Protein AF-A0A090T0M5-F1 (afdb_monomer)

Mean predicted aligned error: 12.25 Å

Radius of gyration: 20.4 Å; Cα contacts (8 Å, |Δi|>4): 497; chains: 1; bounding box: 50×59×72 Å

Solvent-accessible surface area (backbone atoms only — not comparable to full-atom values): 15830 Å² total; per-residue (Å²): 133,84,76,80,76,69,94,71,54,34,61,48,66,64,58,51,20,70,31,48,45,53,67,66,65,72,73,49,47,63,25,86,85,51,50,94,83,16,78,41,51,60,66,45,75,57,86,51,52,53,32,34,51,27,44,45,46,55,60,69,75,67,39,85,74,56,60,42,64,72,57,29,58,63,46,30,38,35,76,66,29,71,73,33,68,63,53,45,34,44,64,34,25,40,40,88,78,60,51,75,76,45,60,70,45,21,35,28,42,64,43,79,52,63,61,95,85,42,75,58,26,84,87,22,86,79,59,71,35,41,32,36,36,31,18,30,36,26,35,56,48,37,22,50,38,80,91,39,52,37,40,35,22,31,31,20,20,21,42,22,33,24,20,64,84,52,75,9,63,32,44,51,72,62,47,52,54,49,45,54,52,36,55,51,36,50,75,70,69,43,92,65,75,50,46,49,61,40,37,32,37,32,88,64,87,76,78,86,83,85,91,78,91,84,85,91,82,82,83,86,80,78,88,81,80,80,92,72,82,85,66,88,80,70,49,50,22,26,34,28,38,33,29,72,68,70,87,76,65,82,83,70,71,72,86,70,77,80,81,73,80,77,81,86,76,89,85,86,87,132

InterPro domains:
  IPR003846 Protein adenylyltransferase SelO [PF02696] (50-201)
  IPR003846 Protein adenylyltransferase SelO [PTHR32057] (35-193)

Foldseek 3Di:
DDDDQPPQAAQELVSVQVQFDCPVVVVWFEQPPADPVQPAQAADFGQDIFKHWHQFDADPPWDFDDFDPVVSSVLSYDPNHQVDPVSSCLLRRQLPPRDPPFDSIWIKGQDFDDDPNRTDQPLPLVSPRRLATLQQKTWRTWGQGPNFIKTKIKRQRAGHNNVSPPRSFDFPVVLVVVQVVVVVCVVVVNDDQKHWGTKIWDDDDDDDDDDDDDDDDDDDDDDDDDDDDPDPRTITMIIMIMGGDDPPCPPPDDDSPDPPPPPPDDDDDD

Secondary structure (DSSP, 8-state):
-PPPPPS--B-SHHHHHHTB--TTGGGSPBPTT--TT----S-----SSSEEEE---PPSS-EEEE--HHHHHHHTB-TTGGG-HHHHHHTTT--TTPPTTS-SSEEEEB---EETTEE--TTSTTSSSTT-B-SS--EEEEEEETTEEEEEEEET----TTSTTS---EEHHHHHHHHHHHHHHHHTT---S-EEEEEEE-----------------S------------TTPPEEEEEEEEE--GGGGGS------------------

Structure (mmCIF, N/CA/C/O backbone):
data_AF-A0A090T0M5-F1
#
_entry.id   AF-A0A090T0M5-F1
#
loop_
_atom_site.group_PDB
_atom_site.id
_atom_site.type_symbol
_atom_site.label_atom_id
_atom_site.label_alt_id
_atom_site.label_comp_id
_atom_site.label_asym_id
_atom_site.label_entity_id
_atom_site.label_seq_id
_atom_site.pdbx_PDB_ins_code
_atom_site.Cartn_x
_atom_site.Cartn_y
_atom_site.Cartn_z
_atom_site.occupancy
_atom_site.B_iso_or_equiv
_atom_site.auth_seq_id
_atom_site.auth_comp_id
_atom_site.auth_asym_id
_atom_site.auth_atom_id
_atom_site.pdbx_PDB_model_num
ATOM 1 N N . MET A 1 1 ? -14.194 18.596 30.180 1.00 34.38 1 MET A N 1
ATOM 2 C CA . MET A 1 1 ? -15.287 17.719 29.712 1.00 34.38 1 MET A CA 1
ATOM 3 C C . MET A 1 1 ? -14.865 17.178 28.363 1.00 34.38 1 MET A C 1
ATOM 5 O O . MET A 1 1 ? -14.700 17.973 27.453 1.00 34.38 1 MET A O 1
ATOM 9 N N . SER A 1 2 ? -14.563 15.883 28.268 1.00 43.38 2 SER A N 1
ATOM 10 C CA . SER A 1 2 ? -14.288 15.234 26.983 1.00 43.38 2 SER A CA 1
ATOM 11 C C . SER A 1 2 ? -15.571 15.235 26.158 1.00 43.38 2 SER A C 1
ATOM 13 O O . SER A 1 2 ? -16.605 14.787 26.659 1.00 43.38 2 SER A O 1
ATOM 15 N N . GLU A 1 3 ? -15.517 15.756 24.935 1.00 44.59 3 GLU A N 1
ATOM 16 C CA . GLU A 1 3 ? -16.613 15.627 23.975 1.00 44.59 3 GLU A CA 1
ATOM 17 C C . GLU A 1 3 ? -17.009 14.146 23.818 1.00 44.59 3 GLU A C 1
ATOM 19 O O . GLU A 1 3 ? -16.152 13.260 23.930 1.00 44.59 3 GLU A O 1
ATOM 24 N N . PRO A 1 4 ? -18.302 13.840 23.619 1.00 45.81 4 PRO A N 1
ATOM 25 C CA . PRO A 1 4 ? -18.739 12.466 23.423 1.00 45.81 4 PRO A CA 1
ATOM 26 C C . PRO A 1 4 ? -18.070 11.889 22.169 1.00 45.81 4 PRO A C 1
ATOM 28 O O . PRO A 1 4 ? -18.203 12.454 21.084 1.00 45.81 4 PRO A O 1
ATOM 31 N N . LYS A 1 5 ? -17.366 10.753 22.318 1.00 49.47 5 LYS A N 1
ATOM 32 C CA . LYS A 1 5 ? -16.817 9.981 21.190 1.00 49.47 5 LYS A CA 1
ATOM 33 C C . LYS A 1 5 ? -17.908 9.799 20.118 1.00 49.47 5 LYS A C 1
ATOM 35 O O . LYS A 1 5 ? -19.041 9.459 20.482 1.00 49.47 5 LYS A O 1
ATOM 40 N N . PRO A 1 6 ? -17.604 9.997 18.822 1.00 51.78 6 PRO A N 1
ATOM 41 C CA . PRO A 1 6 ? -18.575 9.761 17.760 1.00 51.78 6 PRO A CA 1
ATOM 42 C C . PRO A 1 6 ? -19.109 8.323 17.855 1.00 51.78 6 PRO A C 1
ATOM 44 O O . PRO A 1 6 ? -18.348 7.377 18.042 1.00 51.78 6 PRO A O 1
ATOM 47 N N . ARG A 1 7 ? -20.438 8.169 17.763 1.00 52.91 7 ARG A N 1
ATOM 48 C CA . ARG A 1 7 ? -21.186 6.923 18.045 1.00 52.91 7 ARG A CA 1
ATOM 49 C C . ARG A 1 7 ? -20.812 5.708 17.176 1.00 52.91 7 ARG A C 1
ATOM 51 O O . ARG A 1 7 ? -21.249 4.615 17.511 1.00 52.91 7 ARG A O 1
ATOM 58 N N . ASN A 1 8 ? -20.000 5.875 16.130 1.00 62.34 8 ASN A N 1
ATOM 59 C CA . ASN A 1 8 ? -19.626 4.828 15.174 1.00 62.34 8 ASN A CA 1
ATOM 60 C C . ASN A 1 8 ? -18.100 4.785 14.983 1.00 62.34 8 ASN A C 1
ATOM 62 O O . ASN A 1 8 ? -17.600 5.127 13.914 1.00 62.34 8 ASN A O 1
ATOM 66 N N . SER A 1 9 ? -17.357 4.433 16.032 1.00 86.31 9 SER A N 1
ATOM 67 C CA . SER A 1 9 ? -15.909 4.219 15.926 1.00 86.31 9 SER A CA 1
ATOM 68 C C . SER A 1 9 ? -15.629 2.758 15.583 1.00 86.31 9 SER A C 1
ATOM 70 O O . SER A 1 9 ? -16.163 1.873 16.246 1.00 86.31 9 SER A O 1
ATOM 72 N N . ILE A 1 10 ? -14.806 2.503 14.568 1.00 92.75 10 ILE A N 1
ATOM 73 C CA . ILE A 1 10 ? -14.366 1.164 14.165 1.00 92.75 10 ILE A CA 1
ATOM 74 C C . ILE A 1 10 ? -13.353 0.667 15.198 1.00 92.75 10 ILE A C 1
ATOM 76 O O . ILE A 1 10 ? -12.281 1.253 15.355 1.00 92.75 10 ILE A O 1
ATOM 80 N N . THR A 1 11 ? -13.678 -0.413 15.903 1.00 92.88 11 THR A N 1
ATOM 81 C CA . THR A 1 11 ? -12.899 -0.909 17.053 1.00 92.88 11 THR A CA 1
ATOM 82 C C . THR A 1 11 ? -12.183 -2.231 16.799 1.00 92.88 11 THR A C 1
ATOM 84 O O . THR A 1 11 ? -11.224 -2.561 17.497 1.00 92.88 11 THR A O 1
ATOM 87 N N . ASN A 1 12 ? -12.622 -3.000 15.803 1.00 93.25 12 ASN A N 1
ATOM 88 C CA . ASN A 1 12 ? -12.072 -4.317 15.490 1.00 93.25 12 ASN A CA 1
ATOM 89 C C . ASN A 1 12 ? -11.866 -4.512 13.978 1.00 93.25 12 ASN A C 1
ATOM 91 O O . ASN A 1 12 ? -12.297 -3.701 13.158 1.00 93.25 12 ASN A O 1
ATOM 95 N N . MET A 1 13 ? -11.149 -5.581 13.615 1.00 93.75 13 MET A N 1
ATOM 96 C CA . MET A 1 13 ? -10.800 -5.839 12.215 1.00 93.75 13 MET A CA 1
ATOM 97 C C . MET A 1 13 ? -11.994 -6.221 11.343 1.00 93.75 13 MET A C 1
ATOM 99 O O . MET A 1 13 ? -11.961 -5.920 10.154 1.00 93.75 13 MET A O 1
ATOM 103 N N . ASP A 1 14 ? -13.031 -6.845 11.901 1.00 95.19 14 ASP A N 1
ATOM 104 C CA . ASP A 1 14 ? -14.219 -7.224 11.132 1.00 95.19 14 ASP A CA 1
ATOM 105 C C . ASP A 1 14 ? -15.032 -5.979 10.759 1.00 95.19 14 ASP A C 1
ATOM 107 O O . ASP A 1 14 ? -15.418 -5.802 9.605 1.00 95.19 14 ASP A O 1
ATOM 111 N N . GLU A 1 15 ? -15.207 -5.047 11.701 1.00 95.38 15 GLU A N 1
ATOM 112 C CA . GLU A 1 15 ? -15.780 -3.725 11.430 1.00 95.38 15 GLU A CA 1
ATOM 113 C C . GLU A 1 15 ? -14.969 -2.965 10.375 1.00 95.38 15 GLU A C 1
ATOM 115 O O . GLU A 1 15 ? -15.552 -2.393 9.456 1.00 95.38 15 GLU A O 1
ATOM 120 N N . PHE A 1 16 ? -13.633 -2.993 10.461 1.00 94.25 16 PHE A N 1
ATOM 121 C CA . PHE A 1 16 ? -12.770 -2.359 9.463 1.00 94.25 16 PHE A CA 1
ATOM 122 C C . PHE A 1 16 ? -12.929 -3.005 8.081 1.00 94.25 16 PHE A C 1
ATOM 124 O O . PHE A 1 16 ? -13.094 -2.294 7.089 1.00 94.25 16 PHE A O 1
ATOM 131 N N . ALA A 1 17 ? -12.950 -4.336 8.001 1.00 96.06 17 ALA A N 1
ATOM 132 C CA . ALA A 1 17 ? -13.157 -5.054 6.747 1.00 96.06 17 ALA A CA 1
ATOM 133 C C . ALA A 1 17 ? -14.522 -4.764 6.123 1.00 96.06 17 ALA A C 1
ATOM 135 O O . ALA A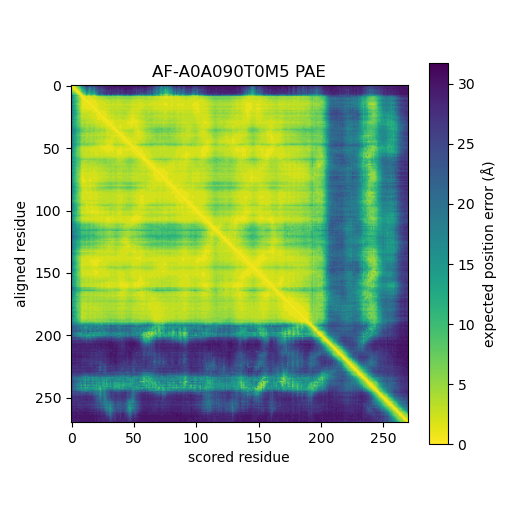 1 17 ? -14.599 -4.588 4.910 1.00 96.06 17 ALA A O 1
ATOM 136 N N . ASN A 1 18 ? -15.571 -4.601 6.929 1.00 96.31 18 ASN A N 1
ATOM 137 C CA . ASN A 1 18 ? -16.898 -4.218 6.442 1.00 96.31 18 ASN A CA 1
ATOM 138 C C . ASN A 1 18 ? -16.934 -2.821 5.795 1.00 96.31 18 ASN A C 1
ATOM 140 O O . ASN A 1 18 ? -17.863 -2.526 5.045 1.00 96.31 18 ASN A O 1
ATOM 144 N N . THR A 1 19 ? -15.932 -1.966 6.039 1.00 95.06 19 THR A N 1
ATOM 145 C CA . THR A 1 19 ? -15.793 -0.679 5.329 1.00 95.06 19 THR A CA 1
ATOM 146 C C . THR A 1 19 ? -15.120 -0.798 3.963 1.00 95.06 19 THR A C 1
ATOM 148 O O . THR A 1 19 ? -15.098 0.176 3.201 1.00 95.06 19 THR A O 1
ATOM 151 N N . ALA A 1 20 ? -14.566 -1.969 3.633 1.00 95.56 20 ALA A N 1
ATOM 152 C CA . ALA A 1 20 ? -13.919 -2.193 2.353 1.00 95.56 20 ALA A CA 1
ATOM 153 C C . ALA A 1 20 ? -14.934 -2.081 1.211 1.00 95.56 20 ALA A C 1
ATOM 155 O O . ALA A 1 20 ? -16.024 -2.648 1.229 1.00 95.56 20 ALA A O 1
ATOM 156 N N . SER A 1 21 ? -14.546 -1.334 0.189 1.00 94.06 21 SER A N 1
ATOM 157 C CA . SER A 1 21 ? -15.331 -1.091 -1.009 1.00 94.06 21 SER A CA 1
ATOM 158 C C . SER A 1 21 ? -14.336 -0.840 -2.126 1.00 94.06 21 SER A C 1
ATOM 160 O O . SER A 1 21 ? -13.809 0.262 -2.247 1.00 94.06 21 SER A O 1
ATOM 162 N N . TYR A 1 22 ? -14.128 -1.853 -2.959 1.00 91.81 22 TYR A N 1
ATOM 163 C CA . TYR A 1 22 ? -13.195 -1.826 -4.085 1.00 91.81 22 TYR A CA 1
ATOM 164 C C . TYR A 1 22 ? -13.811 -1.243 -5.361 1.00 91.81 22 TYR A C 1
ATOM 166 O O . TYR A 1 22 ? -13.366 -1.556 -6.460 1.00 91.81 22 TYR A O 1
ATOM 174 N N . SER A 1 23 ? -14.851 -0.414 -5.241 1.00 89.50 23 SER A N 1
ATOM 175 C CA . SER A 1 23 ? -15.587 0.082 -6.408 1.00 89.50 23 SER A CA 1
ATOM 176 C C . SER A 1 23 ? -14.748 0.964 -7.338 1.00 89.50 23 SER A C 1
ATOM 178 O O . SER A 1 23 ? -15.063 1.013 -8.518 1.00 89.50 23 SER A O 1
ATOM 180 N N . LEU A 1 24 ? -13.677 1.628 -6.878 1.00 83.94 24 LEU A N 1
ATOM 181 C CA . LEU A 1 24 ? -12.718 2.269 -7.786 1.00 83.94 24 LEU A CA 1
ATOM 182 C C . LEU A 1 24 ? -11.851 1.214 -8.469 1.00 83.94 24 LEU A C 1
ATOM 184 O O . LEU A 1 24 ? -11.771 1.209 -9.694 1.00 83.94 24 LEU A O 1
ATOM 188 N N . LEU A 1 25 ? -11.237 0.302 -7.713 1.00 86.38 25 LEU A N 1
ATOM 189 C CA . LEU A 1 25 ? -10.393 -0.754 -8.272 1.00 86.38 25 LEU A CA 1
ATOM 190 C C . LEU A 1 25 ? -11.136 -1.628 -9.300 1.00 86.38 25 LEU A C 1
ATOM 192 O O . LEU A 1 25 ? -10.550 -2.020 -10.304 1.00 86.38 25 LEU A O 1
ATOM 196 N N . GLU A 1 26 ? -12.427 -1.888 -9.091 1.00 91.56 26 GLU A N 1
ATOM 197 C CA . GLU A 1 26 ? -13.305 -2.637 -10.002 1.00 91.56 26 GLU A CA 1
ATOM 198 C C . GLU A 1 26 ? -13.581 -1.903 -11.323 1.00 91.56 26 GLU A C 1
ATOM 200 O O . GLU A 1 26 ? -13.859 -2.550 -12.330 1.00 91.56 26 GLU A O 1
ATOM 205 N N . THR A 1 27 ? -13.455 -0.571 -11.359 1.00 89.75 27 THR A N 1
ATOM 206 C CA . THR A 1 27 ? -13.516 0.204 -12.617 1.00 89.75 27 THR A CA 1
ATOM 207 C C . THR A 1 27 ? -12.197 0.211 -13.385 1.00 89.75 27 THR A C 1
ATOM 209 O O . THR A 1 27 ? -12.145 0.664 -14.531 1.00 89.75 27 THR A O 1
ATOM 212 N N . LEU A 1 28 ? -11.110 -0.263 -12.770 1.00 88.19 28 LEU A N 1
ATOM 213 C CA . LEU A 1 28 ? -9.788 -0.258 -13.371 1.00 88.19 28 LEU A CA 1
ATOM 214 C C . LEU A 1 28 ? -9.493 -1.587 -14.070 1.00 88.19 28 LEU A C 1
ATOM 216 O O . LEU A 1 28 ? -9.819 -2.666 -13.586 1.00 88.19 28 LEU A O 1
ATOM 220 N N . ASN A 1 29 ? -8.783 -1.507 -15.193 1.00 91.06 29 ASN A N 1
ATOM 221 C CA . ASN A 1 29 ? -8.309 -2.685 -15.901 1.00 91.06 29 ASN A CA 1
ATOM 222 C C . ASN A 1 29 ? -7.037 -3.217 -15.240 1.00 91.06 29 ASN A C 1
ATOM 224 O O . ASN A 1 29 ? -6.096 -2.460 -15.000 1.00 91.06 29 ASN A O 1
ATOM 228 N N . VAL A 1 30 ? -6.991 -4.519 -14.993 1.00 93.88 30 VAL A N 1
ATOM 229 C CA . VAL A 1 30 ? -5.767 -5.210 -14.582 1.00 93.88 30 VAL A CA 1
ATOM 230 C C . VAL A 1 30 ? -4.795 -5.335 -15.761 1.00 93.88 30 VAL A C 1
ATOM 232 O O . VAL A 1 30 ? -5.219 -5.443 -16.913 1.00 93.88 30 VAL A O 1
ATOM 235 N N . ASP A 1 31 ? -3.490 -5.304 -15.491 1.00 94.69 31 ASP A N 1
ATOM 236 C CA . ASP A 1 31 ? -2.472 -5.656 -16.485 1.00 94.69 31 ASP A CA 1
ATOM 237 C C . ASP A 1 31 ? -2.652 -7.105 -16.969 1.00 94.69 31 ASP A C 1
ATOM 239 O O . ASP A 1 31 ? -2.744 -8.036 -16.173 1.00 94.69 31 ASP A O 1
ATOM 243 N N . LEU A 1 32 ? -2.671 -7.307 -18.287 1.00 94.94 32 LEU A N 1
ATOM 244 C CA . LEU A 1 32 ? -2.939 -8.611 -18.912 1.00 94.94 32 LEU A CA 1
ATOM 245 C C . LEU A 1 32 ? -1.802 -9.630 -18.745 1.00 94.94 32 LEU A C 1
ATOM 247 O O . LEU A 1 32 ? -1.995 -10.817 -19.042 1.00 94.94 32 LEU A O 1
ATOM 251 N N . ASP A 1 33 ? -0.629 -9.153 -18.331 1.00 95.12 33 ASP A N 1
ATOM 252 C CA . ASP A 1 33 ? 0.567 -9.949 -18.064 1.00 95.12 33 ASP A CA 1
ATOM 253 C C . ASP A 1 33 ? 0.806 -10.152 -16.555 1.00 95.12 33 ASP A C 1
ATOM 255 O O . ASP A 1 33 ? 1.830 -10.716 -16.168 1.00 95.12 33 ASP A O 1
ATOM 259 N N . ALA A 1 34 ? -0.122 -9.705 -15.700 1.00 95.00 34 ALA A N 1
ATOM 260 C CA . ALA A 1 34 ? -0.076 -9.981 -14.271 1.00 95.00 34 ALA A CA 1
ATOM 261 C C . ALA A 1 34 ? -0.275 -11.473 -13.977 1.00 95.00 34 ALA A C 1
ATOM 263 O O . ALA A 1 34 ? -1.017 -12.178 -14.664 1.00 95.00 34 ALA A O 1
ATOM 264 N N . THR A 1 35 ? 0.378 -11.949 -12.923 1.00 93.00 35 THR A N 1
ATOM 265 C CA . THR A 1 35 ? 0.194 -13.303 -12.408 1.00 93.00 35 THR A CA 1
ATOM 266 C C . THR A 1 35 ? -1.097 -13.402 -11.601 1.00 93.00 35 THR A C 1
ATOM 268 O O . THR A 1 35 ? -1.405 -12.534 -10.783 1.00 93.00 35 THR A O 1
ATOM 271 N N . ASP A 1 36 ? -1.820 -14.514 -11.749 1.00 88.19 36 ASP A N 1
ATOM 272 C CA . ASP A 1 36 ? -3.020 -14.782 -10.943 1.00 88.19 36 ASP A CA 1
ATOM 273 C C . ASP A 1 36 ? -2.690 -14.913 -9.443 1.00 88.19 36 ASP A C 1
ATOM 275 O O . ASP A 1 36 ? -3.525 -14.649 -8.579 1.00 88.19 36 ASP A O 1
ATOM 279 N N . SER A 1 37 ? -1.453 -15.312 -9.114 1.00 88.94 37 SER A N 1
ATOM 280 C CA . SER A 1 37 ? -0.987 -15.456 -7.732 1.00 88.94 37 SER A CA 1
ATOM 281 C C . SER A 1 37 ? -0.631 -14.125 -7.060 1.00 88.94 37 SER A C 1
ATOM 283 O O . SER A 1 37 ? -0.494 -14.108 -5.831 1.00 88.94 37 SER A O 1
ATOM 285 N N . GLY A 1 38 ? -0.474 -13.034 -7.823 1.00 89.88 38 GLY A N 1
ATOM 286 C CA . GLY A 1 38 ? 0.023 -11.742 -7.342 1.00 89.88 38 GLY A CA 1
ATOM 287 C C . GLY A 1 38 ? 1.516 -11.743 -6.987 1.00 89.88 38 GLY A C 1
ATOM 288 O O . GLY A 1 38 ? 1.966 -10.894 -6.219 1.00 89.88 38 GLY A O 1
ATOM 289 N N . GLU A 1 39 ? 2.295 -12.700 -7.495 1.00 93.00 39 GLU A N 1
ATOM 290 C CA . GLU A 1 39 ? 3.740 -12.826 -7.251 1.00 93.00 39 GLU A CA 1
ATOM 291 C C . GLU A 1 39 ? 4.572 -12.103 -8.328 1.00 93.00 39 GLU A C 1
ATOM 293 O O . GLU A 1 39 ? 5.535 -12.627 -8.887 1.00 93.00 39 GLU A O 1
ATOM 298 N N . ASP A 1 40 ? 4.211 -10.850 -8.603 1.00 93.94 40 ASP A N 1
ATOM 299 C CA . ASP A 1 40 ? 4.843 -9.974 -9.595 1.00 93.94 40 ASP A CA 1
ATOM 300 C C . ASP A 1 40 ? 5.988 -9.136 -8.980 1.00 93.94 40 ASP A C 1
ATOM 302 O O . ASP A 1 40 ? 5.936 -7.910 -8.887 1.00 93.94 40 ASP A O 1
ATOM 306 N N . TYR A 1 41 ? 7.060 -9.790 -8.525 1.00 93.94 41 TYR A N 1
ATOM 307 C CA . TYR A 1 41 ? 8.160 -9.114 -7.804 1.00 93.94 41 TYR A CA 1
ATOM 308 C C . TYR A 1 41 ? 9.330 -8.663 -8.679 1.00 93.94 41 TYR A C 1
ATOM 310 O O . TYR A 1 41 ? 10.216 -7.935 -8.216 1.00 93.94 41 TYR A O 1
ATOM 318 N N . TRP A 1 42 ? 9.383 -9.130 -9.923 1.00 92.31 42 TRP A N 1
ATOM 319 C CA . TRP A 1 42 ? 10.517 -8.892 -10.806 1.00 92.31 42 TRP A CA 1
ATOM 320 C C . TRP A 1 42 ? 10.300 -7.651 -11.666 1.00 92.31 42 TRP A C 1
ATOM 322 O O . TRP A 1 42 ? 9.213 -7.483 -12.219 1.00 92.31 42 TRP A O 1
ATOM 332 N N . PRO A 1 43 ? 11.325 -6.790 -11.825 1.00 92.19 43 PRO A N 1
ATOM 333 C CA . PRO A 1 43 ? 11.223 -5.652 -12.721 1.00 92.19 43 PRO A CA 1
ATOM 334 C C . PRO A 1 43 ? 10.849 -6.093 -14.137 1.00 92.19 43 PRO A C 1
ATOM 336 O O . PRO A 1 43 ? 11.572 -6.878 -14.753 1.00 92.19 43 PRO A O 1
ATOM 339 N N . ARG A 1 44 ? 9.761 -5.541 -14.675 1.00 93.62 44 ARG A N 1
ATOM 340 C CA . ARG A 1 44 ? 9.336 -5.739 -16.066 1.00 93.62 44 ARG A CA 1
ATOM 341 C C . ARG A 1 44 ? 8.683 -4.477 -16.610 1.00 93.62 44 ARG A C 1
ATOM 343 O O . ARG A 1 44 ? 8.300 -3.588 -15.853 1.00 93.62 44 ARG A O 1
ATOM 350 N N . GLN A 1 45 ? 8.577 -4.401 -17.931 1.00 92.88 45 GLN A N 1
ATOM 351 C CA . GLN A 1 45 ? 7.755 -3.379 -18.569 1.00 92.88 45 GLN A CA 1
ATOM 352 C C . GLN A 1 45 ? 6.281 -3.758 -18.420 1.00 92.88 45 GLN A C 1
ATOM 354 O O . GLN A 1 45 ? 5.923 -4.923 -18.600 1.00 92.88 45 GLN A O 1
ATOM 359 N N . VAL A 1 46 ? 5.449 -2.772 -18.104 1.00 91.00 46 VAL A N 1
ATOM 360 C CA . VAL A 1 46 ? 3.994 -2.908 -18.028 1.00 91.00 46 VAL A CA 1
ATOM 361 C C . VAL A 1 46 ? 3.408 -2.123 -19.193 1.00 91.00 46 VAL A C 1
ATOM 363 O O . VAL A 1 46 ? 3.595 -0.913 -19.290 1.00 91.00 46 VAL A O 1
ATOM 366 N N . PHE A 1 47 ? 2.764 -2.829 -20.122 1.00 90.00 47 PHE A N 1
ATOM 367 C CA . PHE A 1 47 ? 2.243 -2.247 -21.365 1.00 90.00 47 PHE A CA 1
ATOM 368 C C . PHE A 1 47 ? 0.721 -2.090 -21.365 1.00 90.00 47 PHE A C 1
ATOM 370 O O . PHE A 1 47 ? 0.169 -1.519 -22.304 1.00 90.00 47 PHE A O 1
ATOM 377 N N . SER A 1 48 ? 0.037 -2.638 -20.361 1.00 90.50 48 SER A N 1
ATOM 378 C CA . SER A 1 48 ? -1.418 -2.697 -20.308 1.00 90.50 48 SER A CA 1
ATOM 379 C C . SER A 1 48 ? -1.934 -2.559 -18.881 1.00 90.50 48 SER A C 1
ATOM 381 O O . SER A 1 48 ? -1.180 -2.697 -17.922 1.00 90.50 48 SER A O 1
ATOM 383 N N . GLY A 1 49 ? -3.233 -2.297 -18.755 1.00 88.75 49 GLY A N 1
ATOM 384 C CA . GLY A 1 49 ? -3.879 -2.135 -17.459 1.00 88.75 49 GLY A CA 1
ATOM 385 C C . GLY A 1 49 ? -3.513 -0.831 -16.752 1.00 88.75 49 GLY A C 1
ATOM 386 O O . GLY A 1 49 ? -2.609 -0.092 -17.135 1.00 88.75 49 GLY A O 1
ATOM 387 N N . HIS A 1 50 ? -4.272 -0.534 -15.708 1.00 91.38 50 HIS A N 1
ATOM 388 C CA . HIS A 1 50 ? -4.035 0.586 -14.807 1.00 91.38 50 HIS A CA 1
ATOM 389 C C . HIS A 1 50 ? -3.220 0.148 -13.582 1.00 91.38 50 HIS A C 1
ATOM 391 O O . HIS A 1 50 ? -2.533 0.968 -12.978 1.00 91.38 50 HIS A O 1
ATOM 397 N N . TYR A 1 51 ? -3.270 -1.136 -13.215 1.00 93.44 51 TYR A N 1
ATOM 398 C CA . TYR A 1 51 ? -2.568 -1.670 -12.051 1.00 93.44 51 TYR A CA 1
ATOM 399 C C . TYR A 1 51 ? -2.114 -3.119 -12.252 1.00 93.44 51 TYR A C 1
ATOM 401 O O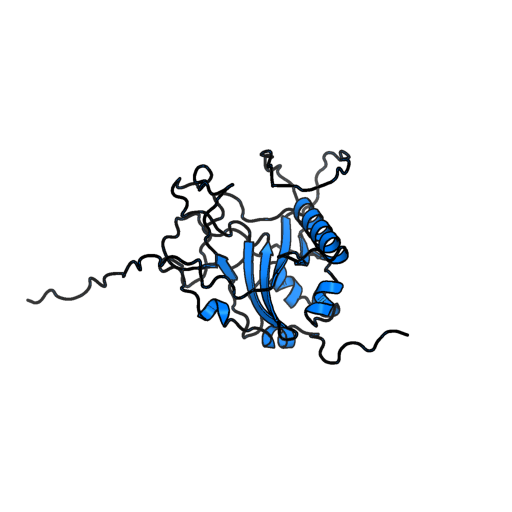 . TYR A 1 51 ? -2.655 -3.855 -13.078 1.00 93.44 51 TYR A O 1
ATOM 409 N N . VAL A 1 52 ? -1.142 -3.530 -11.436 1.00 95.81 52 VAL A N 1
ATOM 410 C CA . VAL A 1 52 ? -0.693 -4.920 -11.303 1.00 95.81 52 VAL A CA 1
ATOM 411 C C . VAL A 1 52 ? -1.020 -5.403 -9.883 1.00 95.81 52 VAL A C 1
ATOM 413 O O . VAL A 1 52 ? -0.589 -4.749 -8.927 1.00 95.81 52 VAL A O 1
ATOM 416 N N . PRO A 1 53 ? -1.775 -6.503 -9.708 1.00 96.69 53 PRO A N 1
ATOM 417 C CA . PRO A 1 53 ? -1.934 -7.184 -8.431 1.00 96.69 53 PRO A CA 1
ATOM 418 C C . PRO A 1 53 ? -0.579 -7.668 -7.922 1.00 96.69 53 PRO A C 1
ATOM 420 O O . PRO A 1 53 ? 0.148 -8.363 -8.625 1.00 96.69 53 PRO A O 1
ATOM 423 N N . VAL A 1 54 ? -0.230 -7.298 -6.696 1.00 96.44 54 VAL A N 1
ATOM 424 C CA . VAL A 1 54 ? 1.028 -7.690 -6.065 1.00 96.44 54 VAL A CA 1
ATOM 425 C C . VAL A 1 54 ? 0.766 -7.983 -4.591 1.00 96.44 54 VAL A C 1
ATOM 427 O O . VAL A 1 54 ? 0.191 -7.171 -3.864 1.00 96.44 54 VAL A O 1
ATOM 430 N N . LYS A 1 55 ? 1.206 -9.146 -4.115 1.00 95.62 55 LYS A N 1
ATOM 431 C CA . LYS A 1 55 ? 1.213 -9.457 -2.685 1.00 95.62 55 LYS A CA 1
ATOM 432 C C . LYS A 1 55 ? 2.318 -8.650 -1.996 1.00 95.62 55 LYS A C 1
ATOM 434 O O . LYS A 1 55 ? 3.463 -8.683 -2.443 1.00 95.62 55 LYS A O 1
ATOM 439 N N . PRO A 1 56 ? 2.036 -7.924 -0.905 1.00 93.81 56 PRO A N 1
ATOM 440 C CA . PRO A 1 56 ? 3.114 -7.312 -0.150 1.00 93.81 56 PRO A CA 1
ATOM 441 C C . PRO A 1 56 ? 4.048 -8.388 0.422 1.00 93.81 56 PRO A C 1
ATOM 443 O O . PRO A 1 56 ? 3.640 -9.508 0.720 1.00 93.81 56 PRO A O 1
ATOM 446 N N . THR A 1 57 ? 5.320 -8.042 0.594 1.00 92.62 57 THR A N 1
ATOM 447 C CA . THR A 1 57 ? 6.286 -8.887 1.298 1.00 92.62 57 THR A CA 1
ATOM 448 C C . THR A 1 57 ? 6.315 -8.472 2.772 1.00 92.62 57 THR A C 1
ATOM 450 O O . THR A 1 57 ? 6.772 -7.361 3.057 1.00 92.62 57 THR A O 1
ATOM 453 N N . PRO A 1 58 ? 5.919 -9.323 3.732 1.00 90.62 58 PRO A N 1
ATOM 454 C CA . PRO A 1 58 ? 5.882 -8.944 5.143 1.00 90.62 58 PRO A CA 1
ATOM 455 C C . PRO A 1 58 ? 7.257 -8.525 5.684 1.00 90.62 58 PRO A C 1
ATOM 457 O O . PRO A 1 58 ? 8.301 -8.928 5.154 1.00 90.62 58 PRO A O 1
ATOM 460 N N . ILE A 1 59 ? 7.283 -7.726 6.753 1.00 84.44 59 ILE A N 1
ATOM 461 C CA . ILE A 1 59 ? 8.460 -7.636 7.633 1.00 84.44 59 ILE A CA 1
ATOM 462 C C . ILE A 1 59 ? 8.308 -8.616 8.796 1.00 84.44 59 ILE A C 1
ATOM 464 O O . ILE A 1 59 ? 7.230 -8.763 9.358 1.00 84.44 59 ILE A O 1
ATOM 468 N N . GLY A 1 60 ? 9.404 -9.267 9.192 1.00 80.62 60 GLY A N 1
ATOM 469 C CA . GLY A 1 60 ? 9.411 -10.071 10.417 1.00 80.62 60 GLY A CA 1
ATOM 470 C C . GLY A 1 60 ? 9.261 -9.195 11.666 1.00 80.62 60 GLY A C 1
ATOM 471 O O . GLY A 1 60 ? 9.770 -8.077 11.680 1.00 80.62 60 GLY A O 1
ATOM 472 N N . ASN A 1 61 ? 8.601 -9.712 12.705 1.00 82.81 61 ASN A N 1
ATOM 473 C CA . ASN A 1 61 ? 8.489 -9.112 14.045 1.00 82.81 61 ASN A CA 1
ATOM 474 C C . ASN A 1 61 ? 8.216 -7.588 14.059 1.00 82.81 61 ASN A C 1
ATOM 476 O O . ASN A 1 61 ? 9.000 -6.830 14.641 1.00 82.81 61 ASN A O 1
ATOM 480 N N . PRO A 1 62 ? 7.138 -7.107 13.408 1.00 83.44 62 PRO A N 1
ATOM 481 C CA . PRO A 1 62 ? 6.819 -5.687 13.395 1.00 83.44 62 PRO A CA 1
ATOM 482 C C . PRO A 1 62 ? 6.526 -5.174 14.809 1.00 83.44 62 PRO A C 1
ATOM 484 O O . PRO A 1 62 ? 5.750 -5.758 15.560 1.00 83.44 62 PRO A O 1
ATOM 487 N N . THR A 1 63 ? 7.124 -4.040 15.157 1.00 82.81 63 THR A N 1
ATOM 488 C CA . THR A 1 63 ? 6.858 -3.287 16.383 1.00 82.81 63 THR A CA 1
ATOM 489 C C . THR A 1 63 ? 6.132 -2.002 16.033 1.00 82.81 63 THR A C 1
ATOM 491 O O . THR A 1 63 ? 6.605 -1.228 15.196 1.00 82.81 63 THR A O 1
ATOM 494 N N . TYR A 1 64 ? 4.996 -1.779 16.685 1.00 83.19 64 TYR A N 1
ATOM 495 C CA . TYR A 1 64 ? 4.232 -0.545 16.579 1.00 83.19 64 TYR A CA 1
ATOM 496 C C . TYR A 1 64 ? 5.006 0.649 17.146 1.00 83.19 64 TYR A C 1
ATOM 498 O O . TYR A 1 64 ? 5.540 0.573 18.251 1.00 83.19 64 TYR A O 1
ATOM 506 N N . ILE A 1 65 ? 5.068 1.745 16.382 1.00 84.81 65 ILE A N 1
ATOM 507 C CA . ILE A 1 65 ? 5.715 2.995 16.805 1.00 84.81 65 ILE A CA 1
ATOM 508 C C . ILE A 1 65 ? 4.679 4.077 17.105 1.00 84.81 65 ILE A C 1
ATOM 510 O O . ILE A 1 65 ? 4.655 4.613 18.208 1.00 84.81 65 ILE A O 1
ATOM 514 N N . SER A 1 66 ? 3.877 4.457 16.106 1.00 84.62 66 SER A N 1
ATOM 515 C CA . SER A 1 66 ? 2.928 5.569 16.213 1.00 84.62 66 SER A CA 1
ATOM 516 C C . SER A 1 66 ? 1.891 5.545 15.083 1.00 84.62 66 SER A C 1
ATOM 518 O O . SER A 1 66 ? 2.099 4.894 14.052 1.00 84.62 66 SER A O 1
ATOM 520 N N . HIS A 1 67 ? 0.809 6.299 15.273 1.00 85.50 67 HIS A N 1
ATOM 521 C CA . HIS A 1 67 ? -0.198 6.659 14.274 1.00 85.50 67 HIS A CA 1
ATOM 522 C C . HIS A 1 67 ? -0.594 8.139 14.426 1.00 85.50 67 HIS A C 1
ATOM 524 O O . HIS A 1 67 ? -0.298 8.766 15.445 1.00 85.50 67 HIS A O 1
ATOM 530 N N . SER A 1 68 ? -1.269 8.706 13.421 1.00 85.25 68 SER A N 1
ATOM 531 C CA . SER A 1 68 ? -1.897 10.029 13.545 1.00 85.25 68 SER A CA 1
ATOM 532 C C . SER A 1 68 ? -3.269 9.901 14.204 1.00 85.25 68 SER A C 1
ATOM 534 O O . SER A 1 68 ? -4.18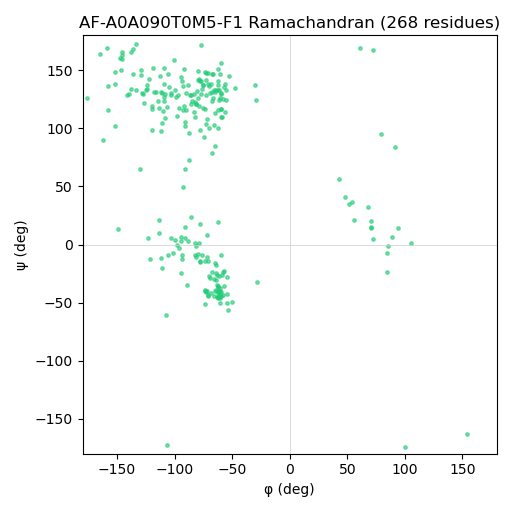4 9.328 13.614 1.00 85.25 68 SER A O 1
ATOM 536 N N . ALA A 1 69 ? -3.426 10.461 15.408 1.00 85.44 69 ALA A N 1
ATOM 537 C CA . ALA A 1 69 ? -4.716 10.492 16.099 1.00 85.44 69 ALA A CA 1
ATOM 538 C C . ALA A 1 69 ? -5.768 11.265 15.285 1.00 85.44 69 ALA A C 1
ATOM 540 O O . ALA A 1 69 ? -6.866 10.768 15.073 1.00 85.44 69 ALA A O 1
ATOM 541 N N . SER A 1 70 ? -5.390 12.424 14.728 1.00 85.56 70 SER A N 1
ATOM 542 C CA . SER A 1 70 ? -6.304 13.248 13.924 1.00 85.56 70 SER A CA 1
ATOM 543 C C . SER A 1 70 ? -6.807 12.535 12.665 1.00 85.56 70 SER A C 1
ATOM 545 O O . SER A 1 70 ? -7.961 12.699 12.276 1.00 85.56 70 SER A O 1
ATOM 547 N N . LEU A 1 71 ? -5.959 11.711 12.040 1.00 84.38 71 LEU A N 1
ATOM 548 C CA . LEU A 1 71 ? -6.361 10.898 10.900 1.00 84.38 71 LEU A CA 1
ATOM 549 C C . LEU A 1 71 ? -7.274 9.746 11.321 1.00 84.38 71 LEU A C 1
ATOM 551 O O . LEU A 1 71 ? -8.227 9.451 10.612 1.00 84.38 71 LEU A O 1
ATOM 555 N N . PHE A 1 72 ? -6.999 9.098 12.454 1.00 88.81 72 PHE A N 1
ATOM 556 C CA . PHE A 1 72 ? -7.868 8.049 12.994 1.00 88.81 72 PHE A CA 1
ATOM 557 C C . PHE A 1 72 ? -9.261 8.595 13.309 1.00 88.81 72 PHE A C 1
ATOM 559 O O . PHE A 1 72 ? -10.248 7.995 12.888 1.00 88.81 72 PHE A O 1
ATOM 566 N N . ASP A 1 73 ? -9.339 9.774 13.927 1.00 87.31 73 ASP A N 1
ATOM 567 C CA . ASP A 1 73 ? -10.604 10.466 14.177 1.00 87.31 73 ASP A CA 1
ATOM 568 C C . ASP A 1 73 ? -11.344 10.778 12.864 1.00 87.31 73 ASP A C 1
ATOM 570 O O . ASP A 1 73 ? -12.543 10.517 12.748 1.00 87.31 73 ASP A O 1
ATOM 574 N N . GLU A 1 74 ? -10.641 11.265 11.833 1.00 84.88 74 GLU A N 1
ATOM 575 C CA . GLU A 1 74 ? -11.247 11.527 10.519 1.00 84.88 74 GLU A CA 1
ATOM 576 C C . GLU A 1 74 ? -11.748 10.249 9.832 1.00 84.88 74 GLU A C 1
ATOM 578 O O . GLU A 1 74 ? -12.813 10.259 9.208 1.00 84.88 74 GLU A O 1
ATOM 583 N N . LEU A 1 75 ? -11.001 9.151 9.949 1.00 87.19 75 LEU A N 1
ATOM 584 C CA . LEU A 1 75 ? -11.384 7.840 9.427 1.00 87.19 75 LEU A CA 1
ATOM 585 C C . LEU A 1 75 ? -12.485 7.175 10.266 1.00 87.19 75 LEU A C 1
ATOM 587 O O . LEU A 1 75 ? -13.088 6.210 9.806 1.00 87.19 75 LEU A O 1
ATOM 591 N N . GLY A 1 76 ? -12.764 7.671 11.474 1.00 90.19 76 GLY A N 1
ATOM 592 C CA . GLY A 1 76 ? -13.692 7.028 12.404 1.00 90.19 76 GLY A CA 1
ATOM 593 C C . GLY A 1 76 ? -13.148 5.703 12.935 1.00 90.19 76 GLY A C 1
ATOM 594 O O . GLY A 1 76 ? -13.917 4.777 13.164 1.00 90.19 76 GLY A O 1
ATOM 595 N N . ILE A 1 77 ? -11.828 5.589 13.083 1.00 89.62 77 ILE A N 1
ATOM 596 C CA . ILE A 1 77 ? -11.152 4.404 13.612 1.00 89.62 77 ILE A CA 1
ATOM 597 C C . ILE A 1 77 ? -10.734 4.675 15.054 1.00 89.62 77 ILE A C 1
ATOM 599 O O . ILE A 1 77 ? -10.081 5.676 15.343 1.00 89.62 77 ILE A O 1
ATOM 603 N N . ASP A 1 78 ? -11.052 3.758 15.965 1.00 91.25 78 ASP A N 1
ATOM 604 C CA . ASP A 1 78 ? -10.603 3.860 17.346 1.00 91.25 78 ASP A CA 1
ATOM 605 C C . ASP A 1 78 ? -9.096 3.590 17.445 1.00 91.25 78 ASP A C 1
ATOM 607 O O . ASP A 1 78 ? -8.564 2.652 16.844 1.00 91.25 78 ASP A O 1
ATOM 611 N N . PHE A 1 79 ? -8.391 4.374 18.260 1.00 87.12 79 PHE A N 1
ATOM 612 C CA . PHE A 1 79 ? -6.948 4.215 18.463 1.00 87.12 79 PHE A CA 1
ATOM 613 C C . PHE A 1 79 ? -6.561 2.816 18.977 1.00 87.12 79 PHE A C 1
ATOM 615 O O . PHE A 1 79 ? -5.422 2.387 18.788 1.00 87.12 79 PHE A O 1
ATOM 622 N N . THR A 1 80 ? -7.478 2.090 19.630 1.00 89.25 80 THR A N 1
ATOM 623 C CA . THR A 1 80 ? -7.232 0.713 20.085 1.00 89.25 80 THR A CA 1
ATOM 624 C C . THR A 1 80 ? -7.036 -0.257 18.921 1.00 89.25 80 THR A C 1
ATOM 626 O O . THR A 1 80 ? -6.235 -1.188 19.044 1.00 89.25 80 THR A O 1
ATOM 629 N N . LEU A 1 81 ? -7.654 -0.003 17.758 1.00 89.31 81 LEU A N 1
ATOM 630 C CA . LEU A 1 81 ? -7.462 -0.822 16.562 1.00 89.31 81 LEU A CA 1
ATOM 631 C C . LEU A 1 81 ? -6.017 -0.753 16.055 1.00 89.31 81 LEU A C 1
ATOM 633 O O . LEU A 1 81 ? -5.487 -1.753 15.577 1.00 89.31 81 LEU A O 1
ATOM 637 N N . ALA A 1 82 ? -5.331 0.376 16.260 1.00 82.75 82 ALA A N 1
ATOM 638 C CA . ALA A 1 82 ? -3.916 0.517 15.930 1.00 82.75 82 ALA A CA 1
ATOM 639 C C . ALA A 1 82 ? -3.038 -0.505 16.678 1.00 82.75 82 ALA A C 1
ATOM 641 O O . ALA A 1 82 ? -1.972 -0.866 16.200 1.00 82.75 82 ALA A O 1
ATOM 642 N N . GLN A 1 83 ? -3.449 -0.999 17.847 1.00 82.88 83 GLN A N 1
ATOM 643 C CA . GLN A 1 83 ? -2.685 -2.002 18.604 1.00 82.88 83 GLN A CA 1
ATOM 644 C C . GLN A 1 83 ? -3.157 -3.438 18.339 1.00 82.88 83 GLN A C 1
ATOM 646 O O . GLN A 1 83 ? -2.563 -4.394 18.842 1.00 82.88 83 GLN A O 1
ATOM 651 N N . ASN A 1 84 ? -4.212 -3.614 17.540 1.00 88.75 84 ASN A N 1
ATOM 652 C CA . ASN A 1 84 ? -4.708 -4.928 17.174 1.00 88.75 84 ASN A CA 1
ATOM 653 C C . ASN A 1 84 ? -3.673 -5.675 16.316 1.00 88.75 84 ASN A C 1
ATOM 655 O O . ASN A 1 84 ? -3.140 -5.140 15.344 1.00 88.75 84 ASN A O 1
ATOM 659 N N . LYS A 1 85 ? -3.413 -6.944 16.652 1.00 88.69 85 LYS A N 1
ATOM 660 C CA . LYS A 1 85 ? -2.407 -7.775 15.973 1.00 88.69 85 LYS A CA 1
ATOM 661 C C . LYS A 1 85 ? -2.692 -7.972 14.483 1.00 88.69 85 LYS A C 1
ATOM 663 O O . LYS A 1 85 ? -1.752 -7.966 13.699 1.00 88.69 85 LYS A O 1
ATOM 668 N N . HIS A 1 86 ? -3.956 -8.121 14.092 1.00 89.50 86 HIS A N 1
ATOM 669 C CA . HIS A 1 86 ? -4.345 -8.316 12.693 1.00 89.50 86 HIS A CA 1
ATOM 670 C C . HIS A 1 86 ? -4.220 -7.019 11.889 1.00 89.50 86 HIS A C 1
ATOM 672 O O . HIS A 1 86 ? -3.702 -7.038 10.775 1.00 89.50 86 HIS A O 1
ATOM 678 N N . PHE A 1 87 ? -4.604 -5.884 12.481 1.00 89.38 87 PHE A N 1
ATOM 679 C CA . PHE A 1 87 ? -4.409 -4.566 11.870 1.00 89.38 87 PHE A CA 1
ATOM 680 C C . PHE A 1 87 ? -2.912 -4.275 11.672 1.00 89.38 87 PHE A C 1
ATOM 682 O O . PHE A 1 87 ? -2.476 -3.895 10.586 1.00 89.38 87 PHE A O 1
ATOM 689 N N . ALA A 1 88 ? -2.097 -4.549 12.695 1.00 86.56 88 ALA A N 1
ATOM 690 C CA . ALA A 1 88 ? -0.648 -4.420 12.612 1.00 86.56 88 ALA A CA 1
ATOM 691 C C . ALA A 1 88 ? -0.031 -5.362 11.563 1.00 86.56 88 ALA A C 1
ATOM 693 O O . ALA A 1 88 ? 0.841 -4.938 10.807 1.00 86.56 88 ALA A O 1
ATOM 694 N N . ALA A 1 89 ? -0.491 -6.615 11.485 1.00 89.50 89 ALA A N 1
ATOM 695 C CA . ALA A 1 89 ? -0.036 -7.588 10.493 1.00 89.50 89 ALA A CA 1
ATOM 696 C C . ALA A 1 89 ? -0.311 -7.099 9.061 1.00 89.50 89 ALA A C 1
ATOM 698 O O . ALA A 1 89 ? 0.629 -6.988 8.268 1.00 89.50 89 ALA A O 1
ATOM 699 N N . MET A 1 90 ? -1.546 -6.674 8.776 1.00 89.50 90 MET A N 1
ATOM 700 C CA . MET A 1 90 ? -1.945 -6.107 7.484 1.00 89.50 90 MET A CA 1
ATOM 701 C C . MET A 1 90 ? -1.042 -4.934 7.085 1.00 89.50 90 MET A C 1
ATOM 703 O O . MET A 1 90 ? -0.449 -4.923 6.004 1.00 89.50 90 MET A O 1
ATOM 707 N N . PHE A 1 91 ? -0.844 -3.974 7.993 1.00 88.62 91 PHE A N 1
ATOM 708 C CA . PHE A 1 91 ? -0.007 -2.802 7.735 1.00 88.62 91 PHE A CA 1
ATOM 709 C C . PHE A 1 91 ? 1.510 -3.049 7.839 1.00 88.62 91 PHE A C 1
ATOM 711 O O . PHE A 1 91 ? 2.310 -2.142 7.594 1.00 88.62 91 PHE A O 1
ATOM 718 N N . SER A 1 92 ? 1.911 -4.291 8.125 1.00 87.38 92 SER A N 1
ATOM 719 C CA . SER A 1 92 ? 3.279 -4.813 8.000 1.00 87.38 92 SER A CA 1
ATOM 720 C C . SER A 1 92 ? 3.504 -5.629 6.725 1.00 87.38 92 SER A C 1
ATOM 722 O O . SER A 1 92 ? 4.589 -6.184 6.538 1.00 87.38 92 SER A O 1
ATOM 724 N N . GLY A 1 93 ? 2.488 -5.710 5.861 1.00 88.81 93 GLY A N 1
ATOM 725 C CA . GLY A 1 93 ? 2.517 -6.458 4.610 1.00 88.81 93 GLY A CA 1
ATOM 726 C C . GLY A 1 93 ? 2.081 -7.920 4.715 1.00 88.81 93 GLY A C 1
ATOM 727 O O . GLY A 1 93 ? 2.196 -8.631 3.722 1.00 88.81 93 GLY A O 1
ATOM 728 N N . ASP A 1 94 ? 1.589 -8.380 5.867 1.00 92.25 94 ASP A N 1
ATOM 729 C CA . ASP A 1 94 ? 1.002 -9.715 6.009 1.00 92.25 94 ASP A CA 1
ATOM 730 C C . ASP A 1 94 ? -0.510 -9.676 5.754 1.00 92.25 94 ASP A C 1
ATOM 732 O O . ASP A 1 94 ? -1.300 -9.278 6.609 1.00 92.25 94 ASP A O 1
ATOM 736 N N . MET A 1 95 ? -0.899 -10.104 4.552 1.00 92.00 95 MET A N 1
ATOM 737 C CA . MET A 1 95 ? -2.294 -10.149 4.102 1.00 92.00 95 MET A CA 1
ATOM 738 C C . MET A 1 95 ? -2.953 -11.519 4.318 1.00 92.00 95 MET A C 1
ATOM 740 O O . MET A 1 95 ? -4.090 -11.714 3.902 1.00 92.00 95 MET A O 1
ATOM 744 N N . SER A 1 96 ? -2.263 -12.494 4.921 1.00 90.50 96 SER A N 1
ATOM 745 C CA . SER A 1 96 ? -2.756 -13.881 4.995 1.00 90.50 96 SER A CA 1
ATOM 746 C C . SER A 1 96 ? -3.964 -14.061 5.921 1.00 90.50 96 SER A C 1
ATOM 748 O O . SER A 1 96 ? -4.776 -14.957 5.705 1.00 90.50 96 SER A O 1
ATOM 750 N N . GLY A 1 97 ? -4.093 -13.201 6.934 1.00 88.50 97 GLY A N 1
ATOM 751 C CA . GLY A 1 97 ? -5.140 -13.262 7.955 1.00 88.50 97 GLY A CA 1
ATOM 752 C C . GLY A 1 97 ? -6.130 -12.099 7.923 1.00 88.50 97 GLY A C 1
ATOM 753 O O . GLY A 1 97 ? -6.730 -11.810 8.958 1.00 88.50 97 GLY A O 1
ATOM 754 N N . VAL A 1 98 ? -6.258 -11.385 6.797 1.00 92.81 98 VAL A N 1
ATOM 755 C CA . VAL A 1 98 ? -7.242 -10.296 6.676 1.00 92.81 98 VAL A CA 1
ATOM 756 C C . VAL A 1 98 ? -8.655 -10.872 6.492 1.00 92.81 98 VAL A C 1
ATOM 758 O O . VAL A 1 98 ? -8.827 -11.796 5.694 1.00 92.81 98 VAL A O 1
ATOM 761 N N . PRO A 1 99 ? -9.673 -10.365 7.212 1.00 95.31 99 PRO A N 1
ATOM 762 C CA . PRO A 1 99 ? -11.040 -10.838 7.046 1.00 95.31 99 PRO A CA 1
ATOM 763 C C . PRO A 1 99 ? -11.636 -10.380 5.709 1.00 95.31 99 PRO A C 1
ATOM 765 O O . PRO A 1 99 ? -11.336 -9.294 5.204 1.00 95.31 99 PRO A O 1
ATOM 768 N N . ALA A 1 100 ? -12.514 -11.207 5.138 1.00 94.38 100 ALA A N 1
ATOM 769 C CA . ALA A 1 100 ? -13.312 -10.815 3.982 1.00 94.38 100 ALA A CA 1
ATOM 770 C C . ALA A 1 100 ? -14.193 -9.594 4.334 1.00 94.38 100 ALA A C 1
ATOM 772 O O . ALA A 1 100 ? -14.652 -9.502 5.472 1.00 94.38 100 ALA A O 1
ATOM 773 N N . PRO A 1 101 ? -14.462 -8.672 3.390 1.00 95.81 101 PRO A N 1
ATOM 774 C CA . PRO A 1 101 ? -14.139 -8.725 1.961 1.00 95.81 101 PRO A CA 1
ATOM 775 C C . PRO A 1 101 ? -12.778 -8.113 1.567 1.00 95.8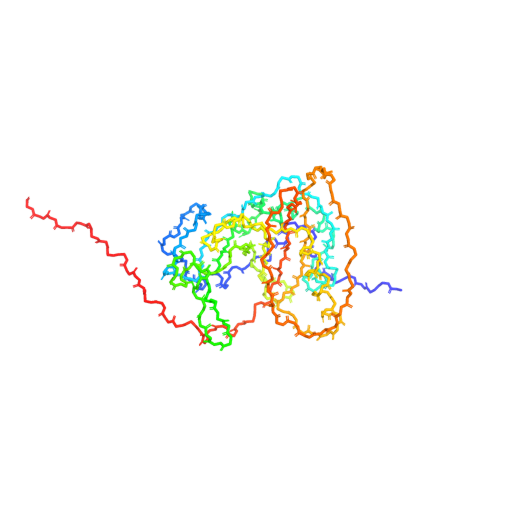1 101 PRO A C 1
ATOM 777 O O . PRO A 1 101 ? -12.558 -7.874 0.378 1.00 95.81 101 PRO A O 1
ATOM 780 N N . ILE A 1 102 ? -11.854 -7.863 2.508 1.00 95.75 102 ILE A N 1
ATOM 781 C CA . ILE A 1 102 ? -10.513 -7.357 2.166 1.00 95.75 102 ILE A CA 1
ATOM 782 C C . ILE A 1 102 ? -9.811 -8.358 1.237 1.00 95.75 102 ILE A C 1
ATOM 784 O O . ILE A 1 102 ? -9.759 -9.559 1.506 1.00 95.75 102 ILE A O 1
ATOM 788 N N . LYS A 1 103 ? -9.263 -7.863 0.124 1.00 93.19 103 LYS A N 1
ATOM 789 C CA . LYS A 1 103 ? -8.519 -8.693 -0.830 1.00 93.19 103 LYS A CA 1
ATOM 790 C C . LYS A 1 103 ? -7.196 -9.168 -0.197 1.00 93.19 103 LYS A C 1
ATOM 792 O O . LYS A 1 103 ? -6.490 -8.358 0.399 1.00 93.19 103 LYS A O 1
ATOM 797 N N . PRO A 1 104 ? -6.789 -10.440 -0.380 1.00 92.88 104 PRO A N 1
ATOM 798 C CA . PRO A 1 104 ? -5.552 -10.996 0.192 1.00 92.88 104 PRO A CA 1
ATOM 799 C C . PRO A 1 104 ? -4.282 -10.587 -0.585 1.00 92.88 104 PRO A C 1
ATOM 801 O O . PRO A 1 104 ? -3.234 -11.227 -0.490 1.00 92.88 104 PRO A O 1
ATOM 804 N N . PHE A 1 105 ? -4.377 -9.542 -1.403 1.00 92.19 105 PHE A N 1
ATOM 805 C CA . PHE A 1 105 ? -3.306 -8.975 -2.211 1.00 92.19 105 PHE A CA 1
ATOM 806 C C . PHE A 1 105 ? -3.497 -7.460 -2.290 1.00 92.19 105 PHE A C 1
ATOM 808 O O . PHE A 1 105 ? -4.600 -6.954 -2.085 1.00 92.19 105 PHE A O 1
ATOM 815 N N . GLY A 1 106 ? -2.426 -6.740 -2.608 1.00 93.56 106 GLY A N 1
ATOM 816 C CA . GLY A 1 106 ? -2.508 -5.326 -2.940 1.00 93.56 106 GLY A CA 1
ATOM 817 C C . GLY A 1 106 ? -2.323 -5.070 -4.431 1.00 93.56 106 GLY A C 1
ATOM 818 O O . GLY A 1 106 ? -2.260 -5.995 -5.237 1.00 93.56 106 GLY A O 1
ATOM 819 N N . TRP A 1 107 ? -2.223 -3.805 -4.816 1.00 94.81 107 TRP A N 1
ATOM 820 C CA . TRP A 1 107 ? -1.971 -3.405 -6.194 1.00 94.81 107 TRP A CA 1
ATOM 821 C C . TRP A 1 107 ? -0.930 -2.297 -6.283 1.00 94.81 107 TRP A C 1
ATOM 823 O O . TRP A 1 107 ? -0.814 -1.440 -5.406 1.00 94.81 107 TRP A O 1
ATOM 833 N N . ALA A 1 108 ? -0.158 -2.334 -7.363 1.00 94.69 108 ALA A N 1
ATOM 834 C CA . ALA A 1 108 ? 0.821 -1.320 -7.711 1.00 94.69 108 ALA A CA 1
ATOM 835 C C . ALA A 1 108 ? 0.415 -0.647 -9.027 1.00 94.69 108 ALA A C 1
ATOM 837 O O . ALA A 1 108 ? 0.122 -1.327 -10.017 1.00 94.69 108 ALA A O 1
ATOM 838 N N . THR A 1 109 ? 0.430 0.682 -9.049 1.00 92.31 109 THR A N 1
ATOM 839 C CA . THR A 1 109 ? -0.024 1.477 -10.193 1.00 92.31 109 THR A CA 1
ATOM 840 C C . THR A 1 109 ? 1.167 1.951 -11.019 1.00 92.31 109 THR A C 1
ATOM 842 O O . THR A 1 109 ? 2.159 2.453 -10.482 1.00 92.31 109 THR A O 1
ATOM 845 N N . GLY A 1 110 ? 1.075 1.789 -12.338 1.00 88.81 110 GLY A N 1
ATOM 846 C CA . GLY A 1 110 ? 2.043 2.337 -13.285 1.00 88.81 110 GLY A CA 1
ATOM 847 C C . GLY A 1 110 ? 1.814 3.834 -13.487 1.00 88.81 110 GLY A C 1
ATOM 848 O O . GLY A 1 110 ? 0.676 4.290 -13.552 1.00 88.81 110 GLY A O 1
ATOM 849 N N . TYR A 1 111 ? 2.882 4.620 -13.598 1.00 85.75 111 TYR A N 1
ATOM 850 C CA . TYR A 1 111 ? 2.781 6.033 -13.972 1.00 85.75 111 TYR A CA 1
ATOM 851 C C . TYR A 1 111 ? 4.041 6.498 -14.686 1.00 85.75 111 TYR A C 1
ATOM 853 O O . TYR A 1 111 ? 5.140 6.043 -14.381 1.00 85.75 111 TYR A O 1
ATOM 861 N N . ALA A 1 112 ? 3.892 7.449 -15.606 1.00 82.44 112 ALA A N 1
ATOM 862 C CA . ALA A 1 112 ? 5.028 8.103 -16.237 1.00 82.44 112 ALA A CA 1
ATOM 863 C C . ALA A 1 112 ? 5.715 9.061 -15.252 1.00 82.44 112 ALA A C 1
ATOM 865 O O . ALA A 1 112 ? 5.059 9.764 -14.478 1.00 82.44 112 ALA A O 1
ATOM 866 N N . LEU A 1 113 ? 7.046 9.118 -15.296 1.00 81.50 113 LEU A N 1
ATOM 867 C CA . LEU A 1 113 ? 7.806 10.147 -14.597 1.00 81.50 113 LEU A CA 1
ATOM 868 C C . LEU A 1 113 ? 7.980 11.346 -15.530 1.00 81.50 113 LEU A C 1
ATOM 870 O O . LEU A 1 113 ? 8.652 11.239 -16.552 1.00 81.50 113 LEU A O 1
ATOM 874 N N . SER A 1 114 ? 7.406 12.490 -15.158 1.00 81.00 114 SER A N 1
ATOM 875 C CA . SER A 1 114 ? 7.597 13.758 -15.863 1.00 81.00 114 SER A CA 1
ATOM 876 C C . SER A 1 114 ? 8.098 14.831 -14.901 1.00 81.00 114 SER A C 1
ATOM 878 O O . SER A 1 114 ? 7.573 14.982 -13.796 1.00 81.00 114 SER A O 1
ATOM 880 N N . ILE A 1 115 ? 9.126 15.569 -15.314 1.00 82.19 115 ILE A N 1
ATOM 881 C CA . ILE A 1 115 ? 9.691 16.697 -14.573 1.00 82.19 115 ILE A CA 1
ATOM 882 C C . ILE A 1 115 ? 9.546 17.928 -15.464 1.00 82.19 115 ILE A C 1
ATOM 884 O O . ILE A 1 115 ? 10.108 17.979 -16.554 1.00 82.19 115 ILE A O 1
ATOM 888 N N . TYR A 1 116 ? 8.758 18.907 -15.011 1.00 85.25 116 TYR A N 1
ATOM 889 C CA . TYR A 1 116 ? 8.440 20.126 -15.769 1.00 85.25 116 TYR A CA 1
ATOM 890 C C . TYR A 1 116 ? 7.868 19.869 -17.175 1.00 85.25 116 TYR A C 1
ATOM 892 O O . TYR A 1 116 ? 8.159 20.602 -18.114 1.00 85.25 116 TYR A O 1
ATOM 900 N N . GLY A 1 117 ? 7.046 18.825 -17.321 1.00 80.75 117 GLY A N 1
ATOM 901 C CA . GLY A 1 117 ? 6.438 18.445 -18.601 1.00 80.75 117 GLY A CA 1
ATOM 902 C C . GLY A 1 117 ? 7.332 17.572 -19.484 1.00 80.75 117 GLY A C 1
ATOM 903 O O . GLY A 1 117 ? 6.851 17.022 -20.469 1.00 80.75 117 GLY A O 1
ATOM 904 N N . THR A 1 118 ? 8.594 17.366 -19.105 1.00 81.38 118 THR A N 1
ATOM 905 C CA . THR A 1 118 ? 9.523 16.494 -19.827 1.00 81.38 118 THR A CA 1
ATOM 906 C C . THR A 1 118 ? 9.472 15.087 -19.252 1.00 81.38 118 THR A C 1
ATOM 908 O O . THR A 1 118 ? 9.764 14.882 -18.071 1.00 81.38 118 THR A O 1
ATOM 911 N N . GLU A 1 119 ? 9.098 14.109 -20.078 1.00 82.94 119 GLU A N 1
ATOM 912 C CA . GLU A 1 119 ? 9.185 12.693 -19.713 1.00 82.94 119 GLU A CA 1
ATOM 913 C C . GLU A 1 119 ? 10.636 12.300 -19.440 1.00 82.94 119 GLU A C 1
ATOM 915 O O . GLU A 1 119 ? 11.547 12.625 -20.203 1.00 82.94 119 GLU A O 1
ATOM 920 N N . TYR A 1 120 ? 10.853 11.592 -18.337 1.00 83.38 120 TYR A N 1
ATOM 921 C CA . TYR A 1 120 ? 12.184 11.244 -17.876 1.00 83.38 120 TYR A CA 1
ATOM 922 C C . TYR A 1 120 ? 12.343 9.731 -17.815 1.00 83.38 120 TYR A C 1
ATOM 924 O O . TYR A 1 120 ? 11.935 9.093 -16.849 1.00 83.38 120 TYR A O 1
ATOM 932 N N . ASN A 1 121 ? 12.963 9.165 -18.853 1.00 86.31 121 ASN A N 1
ATOM 933 C CA . ASN A 1 121 ? 13.097 7.716 -19.037 1.00 86.31 121 ASN A CA 1
ATOM 934 C C . ASN A 1 121 ? 14.479 7.162 -18.661 1.00 86.31 121 ASN A C 1
ATOM 936 O O . ASN A 1 121 ? 14.661 5.948 -18.610 1.00 86.31 121 ASN A O 1
ATOM 940 N N . GLU A 1 122 ? 15.446 8.027 -18.353 1.00 83.75 122 GLU A N 1
ATOM 941 C CA . GLU A 1 122 ? 16.848 7.645 -18.122 1.00 83.75 122 GLU A CA 1
ATOM 942 C C . GLU A 1 122 ? 17.034 6.720 -16.914 1.00 83.75 122 GLU A C 1
ATOM 944 O O . GLU A 1 122 ? 17.867 5.817 -16.944 1.00 83.75 122 GLU A O 1
ATOM 949 N N . GLN A 1 123 ? 16.237 6.910 -15.857 1.00 80.69 123 GLN A N 1
ATOM 950 C CA . GLN A 1 123 ? 16.282 6.065 -14.656 1.00 80.69 123 GLN A CA 1
ATOM 951 C C . GLN A 1 123 ? 15.314 4.874 -14.722 1.00 80.69 123 GLN A C 1
ATOM 953 O O . GLN A 1 123 ? 15.143 4.168 -13.719 1.00 80.69 123 GLN A O 1
ATOM 958 N N . CYS A 1 124 ? 14.653 4.664 -15.862 1.00 83.19 124 CYS A N 1
ATOM 959 C CA . CYS A 1 124 ? 13.915 3.446 -16.144 1.00 83.19 124 CYS A CA 1
ATOM 960 C C . CYS A 1 124 ? 14.927 2.376 -16.581 1.00 83.19 124 CYS A C 1
ATOM 962 O O . CYS A 1 124 ? 15.654 2.613 -17.546 1.00 83.19 124 CYS A O 1
ATOM 964 N N . PRO A 1 125 ? 14.960 1.182 -15.959 1.00 83.25 125 PRO A N 1
ATOM 965 C CA . PRO A 1 125 ? 15.862 0.102 -16.370 1.00 83.25 125 PRO A CA 1
ATOM 966 C C . PRO A 1 125 ? 15.734 -0.273 -17.851 1.00 83.25 125 PRO A C 1
ATOM 968 O O . PRO A 1 125 ? 16.698 -0.714 -18.466 1.00 83.25 125 PRO A O 1
ATOM 971 N N . PHE A 1 126 ? 14.546 -0.067 -18.422 1.00 88.31 126 PHE A N 1
ATOM 972 C CA . PHE A 1 126 ? 14.228 -0.391 -19.810 1.00 88.31 126 PHE A CA 1
ATOM 973 C C . PHE A 1 126 ? 14.434 0.786 -20.770 1.00 88.31 126 PHE A C 1
ATOM 975 O O . PHE A 1 126 ? 14.345 0.597 -21.975 1.00 88.31 126 PHE A O 1
ATOM 982 N N . LYS A 1 127 ? 14.690 2.000 -20.255 1.00 87.56 127 LYS A N 1
ATOM 983 C CA . LYS A 1 127 ? 14.790 3.254 -21.026 1.00 87.56 127 LYS A CA 1
ATOM 984 C C . LYS A 1 127 ? 13.559 3.589 -21.889 1.00 87.56 127 LYS A C 1
ATOM 986 O O . LYS A 1 127 ? 13.658 4.386 -22.814 1.00 87.56 127 LYS A O 1
ATOM 991 N N . THR A 1 128 ? 12.397 3.019 -21.570 1.00 86.25 128 THR A N 1
ATOM 992 C CA . THR A 1 128 ? 11.135 3.210 -22.312 1.00 86.25 128 THR A CA 1
ATOM 993 C C . THR A 1 128 ? 10.068 3.986 -21.543 1.00 86.25 128 THR A C 1
ATOM 995 O O . THR A 1 128 ? 9.046 4.333 -22.116 1.00 86.25 128 THR A O 1
ATOM 998 N N . GLY A 1 129 ? 10.259 4.207 -20.239 1.00 84.69 129 GLY A N 1
ATOM 999 C CA . GLY A 1 129 ? 9.243 4.792 -19.353 1.00 84.69 129 GLY A CA 1
ATOM 1000 C C . GLY A 1 129 ? 8.232 3.781 -18.795 1.00 84.69 129 GLY A C 1
ATOM 1001 O O . GLY A 1 129 ? 7.754 3.955 -17.678 1.00 84.69 129 GLY A O 1
ATOM 1002 N N . ASN A 1 130 ? 8.022 2.648 -19.473 1.00 85.56 130 ASN A N 1
ATOM 1003 C CA . ASN A 1 130 ? 7.040 1.608 -19.108 1.00 85.56 130 ASN A CA 1
ATOM 1004 C C . ASN A 1 130 ? 7.412 0.766 -17.870 1.00 85.56 130 ASN A C 1
ATOM 1006 O O . ASN A 1 130 ? 6.785 -0.250 -17.589 1.00 85.56 130 ASN A O 1
ATOM 1010 N N . GLY A 1 131 ? 8.471 1.141 -17.152 1.00 87.25 131 GLY A N 1
ATOM 1011 C CA . GLY A 1 131 ? 8.886 0.522 -15.888 1.00 87.25 131 GLY A CA 1
ATOM 1012 C C . GLY A 1 131 ? 8.763 1.458 -14.684 1.00 87.25 131 GLY A C 1
ATOM 1013 O O . GLY A 1 131 ? 9.314 1.151 -13.625 1.00 87.25 131 GLY A O 1
ATOM 1014 N N . TYR A 1 132 ? 8.129 2.624 -14.849 1.00 88.00 132 TYR A N 1
ATOM 1015 C CA . TYR A 1 132 ? 7.806 3.522 -13.743 1.00 88.00 132 TYR A CA 1
ATOM 1016 C C . TYR A 1 132 ? 6.418 3.248 -13.179 1.00 88.00 132 TYR A C 1
ATOM 1018 O O . TYR A 1 132 ? 5.509 2.782 -13.861 1.00 88.00 132 TYR A O 1
ATOM 1026 N N . GLY A 1 133 ? 6.283 3.547 -11.896 1.00 90.19 133 GLY A N 1
ATOM 1027 C CA . GLY A 1 133 ? 5.108 3.240 -11.112 1.00 90.19 133 GLY A CA 1
ATOM 1028 C C . GLY A 1 133 ? 5.476 3.103 -9.646 1.00 90.19 133 GLY A C 1
ATOM 1029 O O . GLY A 1 133 ? 6.566 3.494 -9.207 1.00 90.19 133 GLY A O 1
ATOM 1030 N N . ASP A 1 134 ? 4.574 2.496 -8.894 1.00 92.19 134 ASP A N 1
ATOM 1031 C CA . ASP A 1 134 ? 4.723 2.223 -7.474 1.00 92.19 134 ASP A CA 1
ATOM 1032 C C . ASP A 1 134 ? 5.815 1.178 -7.192 1.00 92.19 134 ASP A C 1
ATOM 1034 O O . ASP A 1 134 ? 5.562 0.007 -6.937 1.00 92.19 134 ASP A O 1
ATOM 1038 N N . GLY A 1 135 ? 7.081 1.603 -7.232 1.00 89.50 135 GLY A N 1
ATOM 1039 C CA . GLY A 1 135 ? 8.244 0.718 -7.065 1.00 89.50 135 GLY A CA 1
ATOM 1040 C C . GLY A 1 135 ? 8.571 0.311 -5.629 1.00 89.50 135 GLY A C 1
ATOM 1041 O O . GLY A 1 135 ? 9.401 -0.564 -5.397 1.00 89.50 135 GLY A O 1
ATOM 1042 N N . ARG A 1 136 ? 7.975 1.001 -4.658 1.00 85.81 136 ARG A N 1
ATOM 1043 C CA . ARG A 1 136 ? 8.104 0.741 -3.210 1.00 85.81 136 ARG A CA 1
ATOM 1044 C C . ARG A 1 136 ? 6.838 1.125 -2.443 1.00 85.81 136 ARG A C 1
ATOM 1046 O O . ARG A 1 136 ? 6.892 1.335 -1.233 1.00 85.81 136 ARG A O 1
ATOM 1053 N N . ALA A 1 137 ? 5.754 1.356 -3.169 1.00 88.62 137 ALA A N 1
ATOM 1054 C CA . ALA A 1 137 ? 4.433 1.639 -2.639 1.00 88.62 137 ALA A CA 1
ATOM 1055 C C . ALA A 1 137 ? 3.512 0.528 -3.141 1.00 88.62 137 ALA A C 1
ATOM 1057 O O . ALA A 1 137 ? 3.804 -0.086 -4.166 1.00 88.62 137 ALA A O 1
ATOM 1058 N N . LEU A 1 138 ? 2.466 0.220 -2.389 1.00 90.75 138 LEU A N 1
ATOM 1059 C CA . LEU A 1 138 ? 1.531 -0.835 -2.748 1.00 90.75 13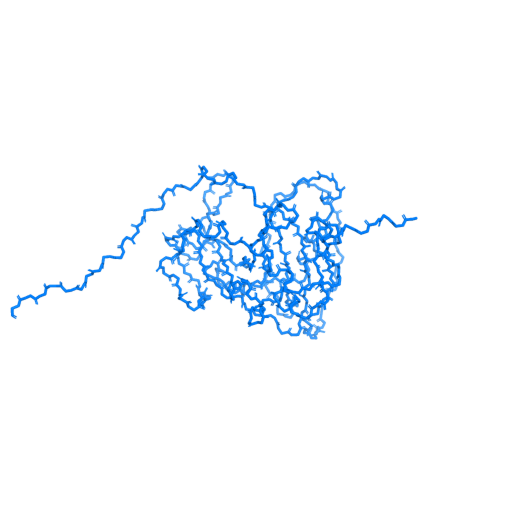8 LEU A CA 1
ATOM 1060 C C . LEU A 1 138 ? 0.215 -0.578 -2.028 1.00 90.75 138 LEU A C 1
ATOM 1062 O O . LEU A 1 138 ? 0.183 -0.579 -0.799 1.00 90.75 138 LEU A O 1
ATOM 1066 N N . SER A 1 139 ? -0.851 -0.310 -2.767 1.00 93.44 139 SER A N 1
ATOM 1067 C CA . SER A 1 139 ? -2.190 -0.150 -2.204 1.00 93.44 139 SER A CA 1
ATOM 1068 C C . SER A 1 139 ? -2.678 -1.490 -1.662 1.00 93.44 139 SER A C 1
ATOM 1070 O O . SER A 1 139 ? -2.560 -2.498 -2.347 1.00 93.44 139 SER A O 1
ATOM 1072 N N . VAL A 1 140 ? -3.188 -1.530 -0.433 1.00 93.25 140 VAL A N 1
ATOM 1073 C CA . VAL A 1 140 ? -3.654 -2.768 0.233 1.00 93.25 140 VAL A CA 1
ATOM 1074 C C . VAL A 1 140 ? -5.118 -2.721 0.640 1.00 93.25 140 VAL A C 1
ATOM 1076 O O . VAL A 1 140 ? -5.695 -3.742 1.002 1.00 93.25 140 VAL A O 1
ATOM 1079 N N . PHE A 1 141 ? -5.729 -1.541 0.596 1.00 94.12 141 PHE A N 1
ATOM 1080 C CA . PHE A 1 141 ? -7.101 -1.355 1.027 1.00 94.12 141 PHE A CA 1
ATOM 1081 C C . PHE A 1 141 ? -7.751 -0.206 0.272 1.00 94.12 141 PHE A C 1
ATOM 1083 O O . PHE A 1 141 ? -7.146 0.852 0.096 1.00 94.12 141 PHE A O 1
ATOM 1090 N N . GLU A 1 142 ? -8.997 -0.423 -0.129 1.00 92.94 142 GLU A N 1
ATOM 1091 C CA . GLU A 1 142 ? -9.901 0.610 -0.609 1.00 92.94 142 GLU A CA 1
ATOM 1092 C C . GLU A 1 142 ? -11.203 0.480 0.176 1.00 92.94 142 GLU A C 1
ATOM 1094 O O . GLU A 1 142 ? -11.756 -0.616 0.288 1.00 92.94 142 GLU A O 1
ATOM 1099 N N . GLY A 1 143 ? -11.694 1.585 0.724 1.00 90.06 143 GLY A N 1
ATOM 1100 C CA . GLY A 1 143 ? -12.931 1.571 1.490 1.00 90.06 143 GLY A CA 1
ATOM 1101 C C . GLY A 1 143 ? -13.593 2.927 1.601 1.00 90.06 143 GLY A C 1
ATOM 1102 O O . GLY A 1 143 ? -13.016 3.959 1.249 1.00 90.06 143 GLY A O 1
ATOM 1103 N N . VAL A 1 144 ? -14.826 2.914 2.097 1.00 89.12 144 VAL A N 1
ATOM 1104 C CA . VAL A 1 144 ? -15.588 4.124 2.405 1.00 89.12 144 VAL A CA 1
ATOM 1105 C C . VAL A 1 144 ? -15.678 4.253 3.918 1.00 89.12 144 VAL A C 1
ATOM 1107 O O . VAL A 1 144 ? -16.390 3.501 4.574 1.00 89.12 144 VAL A O 1
ATOM 1110 N N . LEU A 1 145 ? -14.955 5.226 4.467 1.00 86.06 145 LEU A N 1
ATOM 1111 C CA . LEU A 1 145 ? -14.917 5.521 5.896 1.00 86.06 145 LEU A CA 1
ATOM 1112 C C . LEU A 1 145 ? -15.442 6.934 6.124 1.00 86.06 145 LEU A C 1
ATOM 1114 O O . LEU A 1 145 ? -15.040 7.867 5.424 1.00 86.06 145 LEU A O 1
ATOM 1118 N N . ASN A 1 146 ? -16.372 7.087 7.070 1.00 87.12 146 ASN A N 1
ATOM 1119 C CA . ASN A 1 146 ? -17.057 8.355 7.345 1.00 87.12 146 ASN A CA 1
ATOM 1120 C C . ASN A 1 146 ? -17.598 9.047 6.076 1.00 87.12 146 ASN A C 1
ATOM 1122 O O . ASN A 1 146 ? -17.482 10.259 5.898 1.00 87.12 146 ASN A O 1
ATOM 1126 N N . GLY A 1 147 ? -18.162 8.258 5.155 1.00 85.25 147 GLY A N 1
ATOM 1127 C CA . GLY A 1 147 ? -18.740 8.755 3.901 1.00 85.25 147 GLY A CA 1
ATOM 1128 C C . GLY A 1 147 ? -17.723 9.232 2.856 1.00 85.25 147 GLY A C 1
ATOM 1129 O O . GLY A 1 147 ? -18.126 9.726 1.805 1.00 85.25 147 GLY A O 1
ATOM 1130 N N . LYS A 1 148 ? -16.416 9.080 3.105 1.00 85.31 148 LYS A N 1
ATOM 1131 C CA . LYS A 1 148 ? -15.339 9.418 2.165 1.00 85.31 148 LYS A CA 1
ATOM 1132 C C . LYS A 1 148 ? -14.619 8.156 1.697 1.00 85.31 148 LYS A C 1
ATOM 1134 O O . LYS A 1 148 ? -14.433 7.221 2.469 1.00 85.31 148 LYS A O 1
ATOM 1139 N N . ARG A 1 149 ? -14.181 8.139 0.435 1.00 86.00 149 ARG A N 1
ATOM 1140 C CA . ARG A 1 149 ? -13.409 7.027 -0.135 1.00 86.00 149 ARG A CA 1
ATOM 1141 C C . ARG A 1 149 ? -11.919 7.191 0.132 1.00 86.00 149 ARG A C 1
ATOM 1143 O O . ARG A 1 149 ? -11.326 8.204 -0.242 1.00 86.00 149 ARG A O 1
ATOM 1150 N N . TRP A 1 150 ? -11.311 6.150 0.675 1.00 86.62 150 TRP A N 1
ATOM 1151 C CA . TRP A 1 150 ? -9.902 6.115 1.031 1.00 86.62 150 TRP A CA 1
ATOM 1152 C C . TRP A 1 150 ? -9.198 4.952 0.352 1.00 86.62 150 TRP A C 1
ATOM 1154 O O . TRP A 1 150 ? -9.706 3.833 0.332 1.00 86.62 150 TRP A O 1
ATOM 1164 N N . GLU A 1 151 ? -8.002 5.228 -0.155 1.00 88.31 151 GLU A N 1
ATOM 1165 C CA . GLU A 1 151 ? -7.036 4.210 -0.552 1.00 88.31 151 GLU A CA 1
ATOM 1166 C C . GLU A 1 151 ? -5.892 4.208 0.467 1.00 88.31 151 GLU A C 1
ATOM 1168 O O . GLU A 1 151 ? -5.326 5.262 0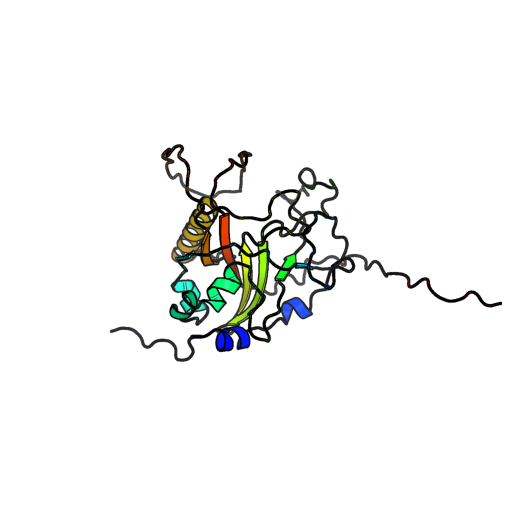.771 1.00 88.31 151 GLU A O 1
ATOM 1173 N N . MET A 1 152 ? -5.532 3.039 0.998 1.00 89.81 152 MET A N 1
ATOM 1174 C CA . MET A 1 152 ? -4.403 2.896 1.919 1.00 89.81 152 MET A CA 1
ATOM 1175 C C . MET A 1 152 ? -3.253 2.153 1.243 1.00 89.81 152 MET A C 1
ATOM 1177 O O . MET A 1 152 ? -3.406 1.024 0.780 1.00 89.81 152 MET A O 1
ATOM 1181 N N . GLN A 1 153 ? -2.085 2.789 1.220 1.00 88.69 153 GLN A N 1
ATOM 1182 C CA . GLN A 1 153 ? -0.862 2.324 0.576 1.00 88.69 153 GLN A CA 1
ATOM 1183 C C . GLN A 1 153 ? 0.221 1.980 1.594 1.00 88.69 153 GLN A C 1
ATOM 1185 O O . GLN A 1 153 ? 0.594 2.793 2.434 1.00 88.69 153 GLN A O 1
ATOM 1190 N N . LEU A 1 154 ? 0.828 0.809 1.452 1.00 88.50 154 LEU A N 1
ATOM 1191 C CA . LEU A 1 154 ? 2.047 0.420 2.140 1.00 88.50 154 LEU A CA 1
ATOM 1192 C C . LEU A 1 154 ? 3.277 0.971 1.427 1.00 88.50 154 LEU A C 1
ATOM 1194 O O . LEU A 1 154 ? 3.694 0.476 0.379 1.00 88.50 154 LEU A O 1
ATOM 1198 N N . LYS A 1 155 ? 3.937 1.950 2.039 1.00 88.56 155 LYS A N 1
ATOM 1199 C CA . LYS A 1 155 ? 5.287 2.353 1.655 1.00 88.56 155 LYS A CA 1
ATOM 1200 C C . LYS A 1 155 ? 6.293 1.416 2.306 1.00 88.56 155 LYS A C 1
ATOM 1202 O O . LYS A 1 155 ? 6.345 1.310 3.527 1.00 88.56 155 LYS A O 1
ATOM 1207 N N . GLY A 1 156 ? 7.112 0.770 1.490 1.00 86.81 156 GLY A N 1
ATOM 1208 C CA . GLY A 1 156 ? 7.952 -0.346 1.915 1.00 86.81 156 GLY A CA 1
ATOM 1209 C C . GLY A 1 156 ? 7.327 -1.723 1.677 1.00 86.81 156 GLY A C 1
ATOM 1210 O O . GLY A 1 156 ? 7.864 -2.697 2.208 1.00 86.81 156 GLY A O 1
ATOM 1211 N N . GLY A 1 157 ? 6.260 -1.765 0.854 1.00 87.25 157 GLY A N 1
ATOM 1212 C CA . GLY A 1 157 ? 5.523 -2.914 0.292 1.00 87.25 157 GLY A CA 1
ATOM 1213 C C . GLY A 1 157 ? 6.291 -4.212 0.088 1.00 87.25 157 GLY A C 1
ATOM 1214 O O . GLY A 1 157 ? 5.720 -5.291 0.192 1.00 87.25 157 GLY A O 1
ATOM 1215 N N . GLY A 1 158 ? 7.579 -4.105 -0.218 1.00 89.88 158 GLY A N 1
ATOM 1216 C CA . GLY A 1 158 ? 8.313 -5.133 -0.929 1.00 89.88 158 GLY A CA 1
ATOM 1217 C C . GLY A 1 158 ? 8.427 -4.749 -2.398 1.00 89.88 158 GLY A C 1
ATOM 1218 O O . GLY A 1 158 ? 8.088 -3.633 -2.806 1.00 89.88 158 GLY A O 1
ATOM 1219 N N . LYS A 1 159 ? 8.981 -5.666 -3.185 1.00 94.06 159 LYS A N 1
ATOM 1220 C CA . LYS A 1 159 ? 9.218 -5.433 -4.606 1.00 94.06 159 LYS A CA 1
ATOM 1221 C C . LYS A 1 159 ? 7.910 -5.478 -5.389 1.00 94.06 159 LYS A C 1
ATOM 1223 O O . LYS A 1 159 ? 7.001 -6.227 -5.060 1.00 94.06 159 LYS A O 1
ATOM 1228 N N . THR A 1 160 ? 7.874 -4.697 -6.455 1.00 95.06 160 THR A N 1
ATOM 1229 C CA . THR A 1 160 ? 6.814 -4.668 -7.468 1.00 95.06 160 THR A CA 1
ATOM 1230 C C . THR A 1 160 ? 7.483 -4.668 -8.849 1.00 95.06 160 THR A C 1
ATOM 1232 O O . THR A 1 160 ? 8.703 -4.448 -8.925 1.00 95.06 160 THR A O 1
ATOM 1235 N N . PRO A 1 161 ? 6.743 -4.794 -9.963 1.00 94.88 161 PRO A N 1
ATOM 1236 C CA . PRO A 1 161 ? 7.319 -4.660 -11.305 1.00 94.88 161 PRO A CA 1
ATOM 1237 C C . PRO A 1 161 ? 8.029 -3.319 -11.536 1.00 94.88 161 PRO A C 1
ATOM 1239 O O . PRO A 1 161 ? 8.937 -3.213 -12.360 1.00 94.88 161 PRO A O 1
ATOM 1242 N N . TYR A 1 162 ? 7.667 -2.301 -10.752 1.00 92.94 162 TYR A N 1
ATOM 1243 C CA . TYR A 1 162 ? 8.187 -0.940 -10.842 1.00 92.94 162 TYR A CA 1
ATOM 1244 C C . TYR A 1 162 ? 9.372 -0.675 -9.896 1.00 92.94 162 TYR A C 1
ATOM 1246 O O . TYR A 1 162 ? 9.809 0.469 -9.755 1.00 92.94 162 TYR A O 1
ATOM 1254 N N . CYS A 1 163 ? 9.905 -1.687 -9.193 1.00 87.31 163 CYS A N 1
ATOM 1255 C CA . CYS A 1 163 ? 10.952 -1.485 -8.176 1.00 87.31 163 CYS A CA 1
ATOM 1256 C C . CYS A 1 163 ? 12.334 -1.122 -8.747 1.00 87.31 163 CYS A C 1
ATOM 1258 O O . CYS A 1 163 ? 13.216 -0.697 -8.000 1.00 87.31 163 CYS A O 1
ATOM 1260 N N . ARG A 1 164 ? 12.527 -1.228 -10.070 1.00 86.81 164 ARG A N 1
ATOM 1261 C CA . ARG A 1 164 ? 13.731 -0.784 -10.806 1.00 86.81 164 ARG A CA 1
ATOM 1262 C C . ARG A 1 164 ? 15.057 -1.307 -10.230 1.00 86.81 164 ARG A C 1
ATOM 1264 O O . ARG A 1 164 ? 16.063 -0.604 -10.238 1.00 86.81 164 ARG A O 1
ATOM 1271 N N . GLY A 1 165 ? 15.046 -2.534 -9.709 1.00 82.25 165 GLY A N 1
ATOM 1272 C CA . GLY A 1 165 ? 16.216 -3.188 -9.109 1.00 82.25 165 GLY A CA 1
ATOM 1273 C C . GLY A 1 165 ? 16.460 -2.855 -7.633 1.00 82.25 165 GLY A C 1
ATOM 1274 O O . GLY A 1 165 ? 17.381 -3.408 -7.037 1.00 82.25 165 GLY A O 1
ATOM 1275 N N . ALA A 1 166 ? 15.640 -1.997 -7.020 1.00 86.44 166 ALA A N 1
ATOM 1276 C CA . ALA A 1 166 ? 15.662 -1.776 -5.578 1.00 86.44 166 ALA A CA 1
ATOM 1277 C C . ALA A 1 166 ? 14.977 -2.926 -4.813 1.00 86.44 166 ALA A C 1
ATOM 1279 O O . ALA A 1 166 ? 14.338 -3.810 -5.383 1.00 86.44 166 ALA A O 1
ATOM 1280 N N . ASP A 1 167 ? 15.091 -2.904 -3.487 1.00 85.38 167 ASP A N 1
ATOM 1281 C CA . ASP A 1 167 ? 14.488 -3.894 -2.588 1.00 85.38 167 ASP A CA 1
ATOM 1282 C C . ASP A 1 167 ? 12.990 -3.663 -2.308 1.00 85.38 167 ASP A C 1
ATOM 1284 O O . ASP A 1 167 ? 12.346 -4.507 -1.687 1.00 85.38 167 ASP A O 1
ATOM 1288 N N . GLY A 1 168 ? 12.434 -2.531 -2.755 1.00 86.25 168 GLY A N 1
ATOM 1289 C CA . GLY A 1 168 ? 11.039 -2.156 -2.520 1.00 86.25 168 GLY A CA 1
ATOM 1290 C C . GLY A 1 168 ? 10.726 -1.780 -1.066 1.00 86.25 168 GLY A C 1
ATOM 1291 O O . GLY A 1 168 ? 9.557 -1.698 -0.684 1.00 86.25 168 GLY A O 1
ATOM 1292 N N . ARG A 1 169 ? 11.750 -1.540 -0.234 1.00 86.75 169 ARG A N 1
ATOM 1293 C CA . ARG A 1 169 ? 11.595 -1.228 1.192 1.00 86.75 169 ARG A CA 1
ATOM 1294 C C . ARG A 1 169 ? 11.711 0.267 1.492 1.00 86.75 169 ARG A C 1
ATOM 1296 O O . ARG A 1 169 ? 12.264 1.062 0.727 1.00 86.75 169 ARG A O 1
ATOM 1303 N N . ALA A 1 170 ? 11.164 0.660 2.640 1.00 83.44 170 ALA A N 1
ATOM 1304 C CA . ALA A 1 170 ? 11.359 1.978 3.229 1.00 83.44 170 ALA A CA 1
ATOM 1305 C C . ALA A 1 170 ? 12.231 1.860 4.485 1.00 83.44 170 ALA A C 1
ATOM 1307 O O . ALA A 1 170 ? 12.250 0.828 5.153 1.00 83.44 170 ALA A O 1
ATOM 1308 N N . VAL A 1 171 ? 12.962 2.927 4.804 1.00 80.81 171 VAL A N 1
ATOM 1309 C CA . VAL A 1 171 ? 13.789 3.007 6.015 1.00 80.81 171 VAL A CA 1
ATOM 1310 C C . VAL A 1 171 ? 13.132 3.922 7.043 1.00 80.81 171 VAL A C 1
ATOM 1312 O O . VAL A 1 171 ? 12.525 4.932 6.674 1.00 80.81 171 VAL A O 1
ATOM 1315 N N . LEU A 1 172 ? 13.311 3.614 8.333 1.00 79.06 172 LEU A N 1
ATOM 1316 C CA . LEU A 1 172 ? 12.665 4.336 9.442 1.00 79.06 172 LEU A CA 1
ATOM 1317 C C . LEU A 1 172 ? 12.838 5.857 9.343 1.00 79.06 172 LEU A C 1
ATOM 1319 O O . LEU A 1 172 ? 11.862 6.600 9.358 1.00 79.06 172 LEU A O 1
ATOM 1323 N N . ARG A 1 173 ? 14.075 6.321 9.140 1.00 81.75 173 ARG A N 1
ATOM 1324 C CA . ARG A 1 173 ? 14.407 7.753 9.067 1.00 81.75 173 ARG A CA 1
ATOM 1325 C C . ARG A 1 173 ? 13.583 8.528 8.034 1.00 81.75 173 ARG A C 1
ATOM 1327 O O . ARG A 1 173 ? 13.164 9.649 8.304 1.00 81.75 173 ARG A O 1
ATOM 1334 N N . SER A 1 174 ? 13.377 7.965 6.838 1.00 79.12 174 SER A N 1
ATOM 1335 C CA . SER A 1 174 ? 12.654 8.669 5.775 1.00 79.12 174 SER A CA 1
ATOM 1336 C C . SER A 1 174 ? 11.170 8.714 6.081 1.00 79.12 174 SER A C 1
ATOM 1338 O O . SER A 1 174 ? 10.546 9.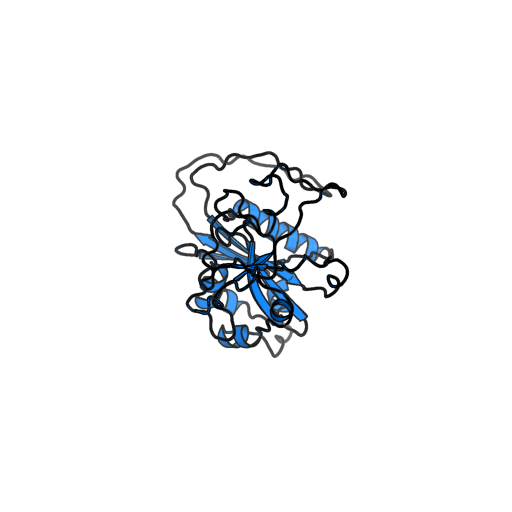746 5.884 1.00 79.12 174 SER A O 1
ATOM 1340 N N . SER A 1 175 ? 10.640 7.620 6.616 1.00 80.94 175 SER A N 1
ATOM 1341 C CA . SER A 1 175 ? 9.233 7.504 6.966 1.00 80.94 175 SER A CA 1
ATOM 1342 C C . SER A 1 175 ? 8.856 8.413 8.132 1.00 80.94 175 SER A C 1
ATOM 1344 O O . SER A 1 175 ? 7.848 9.097 8.042 1.00 80.94 175 SER A O 1
ATOM 1346 N N . VAL A 1 176 ? 9.699 8.515 9.173 1.00 82.69 176 VAL A N 1
ATOM 1347 C CA . VAL A 1 176 ? 9.472 9.447 10.298 1.00 82.69 176 VAL A CA 1
ATOM 1348 C C . VAL A 1 176 ? 9.429 10.884 9.793 1.00 82.69 176 VAL A C 1
ATOM 1350 O O . VAL A 1 176 ? 8.529 11.640 10.141 1.00 82.69 176 VAL A O 1
ATOM 1353 N N . ARG A 1 177 ? 10.385 11.270 8.939 1.00 86.00 177 ARG A N 1
ATOM 1354 C CA . ARG A 1 177 ? 10.414 12.620 8.363 1.00 86.00 177 ARG A CA 1
ATOM 1355 C C . ARG A 1 177 ? 9.153 12.928 7.564 1.00 86.00 177 ARG A C 1
ATOM 1357 O O . ARG A 1 177 ? 8.658 14.045 7.632 1.00 86.00 177 ARG A O 1
ATOM 1364 N N . GLU A 1 178 ? 8.663 11.961 6.801 1.00 81.25 178 GLU A N 1
ATOM 1365 C CA . GLU A 1 178 ? 7.471 12.143 5.980 1.00 81.25 178 GLU A CA 1
ATOM 1366 C C . GLU A 1 178 ? 6.192 12.188 6.815 1.00 81.25 178 GLU A C 1
ATOM 1368 O O . GLU A 1 178 ? 5.362 13.057 6.570 1.00 81.25 178 GLU A O 1
ATOM 1373 N N . PHE A 1 179 ? 6.084 11.332 7.837 1.00 81.00 179 PHE A N 1
ATOM 1374 C CA . PHE A 1 179 ? 5.024 11.373 8.844 1.00 81.00 179 PHE A CA 1
ATOM 1375 C C . PHE A 1 179 ? 4.941 12.761 9.488 1.00 81.00 179 PHE A C 1
ATOM 1377 O O . PHE A 1 179 ? 3.919 13.433 9.387 1.00 81.00 179 PHE A O 1
ATOM 1384 N N . LEU A 1 180 ? 6.050 13.238 10.061 1.00 86.19 180 LEU A N 1
ATOM 1385 C CA . LEU A 1 180 ? 6.094 14.532 10.744 1.00 86.19 180 LEU A CA 1
ATOM 1386 C C . LEU A 1 180 ? 5.801 15.704 9.802 1.00 86.19 180 LEU A C 1
ATOM 1388 O O . LEU A 1 180 ? 5.098 16.635 10.182 1.00 86.19 180 LEU A O 1
ATOM 1392 N N . ALA A 1 181 ? 6.324 15.669 8.573 1.00 87.19 181 ALA A N 1
ATOM 1393 C CA . ALA A 1 181 ? 6.064 16.720 7.595 1.00 87.19 181 ALA A CA 1
ATOM 1394 C C . ALA A 1 181 ? 4.581 16.782 7.197 1.00 87.19 181 ALA A C 1
ATOM 1396 O O . ALA A 1 181 ? 4.042 17.875 7.049 1.00 87.19 181 ALA A O 1
ATOM 1397 N N . GLN A 1 182 ? 3.917 15.635 7.036 1.00 81.25 182 GLN A N 1
ATOM 1398 C CA . GLN A 1 182 ? 2.498 15.587 6.678 1.00 81.25 182 GLN A CA 1
ATOM 1399 C C . GLN A 1 182 ? 1.594 16.033 7.821 1.00 81.25 182 GLN A C 1
ATOM 1401 O O . GLN A 1 182 ? 0.711 16.855 7.587 1.00 81.25 182 GLN A O 1
ATOM 1406 N N . GLU A 1 183 ? 1.852 15.575 9.048 1.00 81.94 183 GLU A N 1
ATOM 1407 C CA . GLU A 1 183 ? 1.108 16.036 10.225 1.00 81.94 183 GLU A CA 1
ATOM 1408 C C . GLU A 1 183 ? 1.266 17.546 10.422 1.00 81.94 183 GLU A C 1
ATOM 1410 O O . GLU A 1 183 ? 0.294 18.248 10.694 1.00 81.94 183 GLU A O 1
ATOM 1415 N N . PHE A 1 184 ? 2.473 18.075 10.203 1.00 87.25 184 PHE A N 1
ATOM 1416 C CA . PHE A 1 184 ? 2.716 19.511 10.280 1.00 87.25 184 PHE A CA 1
ATOM 1417 C C . PHE A 1 184 ? 1.971 20.291 9.186 1.00 87.25 184 PHE A C 1
ATOM 1419 O O . PHE A 1 184 ? 1.350 21.308 9.481 1.00 87.25 184 PHE A O 1
ATOM 1426 N N . MET A 1 185 ? 1.979 19.817 7.934 1.00 85.25 185 MET A N 1
ATOM 1427 C CA . MET A 1 185 ? 1.204 20.445 6.854 1.00 85.25 185 MET A CA 1
ATOM 1428 C C . MET A 1 185 ? -0.301 20.417 7.137 1.00 85.25 185 MET A C 1
ATOM 1430 O O . MET A 1 185 ? -0.974 21.425 6.928 1.00 85.25 185 MET A O 1
ATOM 1434 N N . HIS A 1 186 ? -0.813 19.301 7.662 1.00 80.69 186 HIS A N 1
ATOM 1435 C CA . HIS A 1 186 ? -2.212 19.182 8.057 1.00 80.69 186 HIS A CA 1
ATOM 1436 C C . HIS A 1 186 ? -2.576 20.169 9.170 1.00 80.69 186 HIS A C 1
ATOM 1438 O O . HIS A 1 186 ? -3.572 20.877 9.048 1.00 80.69 186 HIS A O 1
ATOM 1444 N N . ALA A 1 187 ? -1.742 20.278 10.208 1.00 85.69 187 ALA A N 1
ATOM 1445 C CA . ALA A 1 187 ? -1.939 21.233 11.297 1.00 85.69 187 ALA A CA 1
ATOM 1446 C C . ALA A 1 187 ? -1.922 22.699 10.820 1.00 85.69 187 ALA A C 1
ATOM 1448 O O . ALA A 1 187 ? -2.566 23.551 11.425 1.00 85.69 187 ALA A O 1
ATOM 1449 N N . LEU A 1 188 ? -1.224 22.995 9.718 1.00 89.50 188 LEU A N 1
ATOM 1450 C CA . LEU A 1 188 ? -1.239 24.306 9.061 1.00 89.50 188 LEU A CA 1
ATOM 1451 C C . LEU A 1 188 ? -2.451 24.527 8.136 1.00 89.50 188 LEU A C 1
ATOM 1453 O O . LEU A 1 188 ? -2.552 25.585 7.519 1.00 89.50 188 LEU A O 1
ATOM 1457 N N . GLY A 1 189 ? -3.347 23.546 7.994 1.00 83.38 189 GLY A N 1
ATOM 1458 C CA . GLY A 1 189 ? -4.482 23.609 7.070 1.00 83.38 189 GLY A CA 1
ATOM 1459 C C . GLY A 1 189 ? -4.084 23.520 5.594 1.00 83.38 189 GLY A C 1
ATOM 1460 O O . GLY A 1 189 ? -4.887 23.849 4.723 1.00 83.38 189 GLY A O 1
ATOM 1461 N N . ILE A 1 190 ? -2.855 23.089 5.289 1.00 83.31 190 ILE A N 1
ATOM 1462 C CA . ILE A 1 190 ? -2.382 22.912 3.915 1.00 83.31 190 ILE A CA 1
ATOM 1463 C C . ILE A 1 190 ? -2.905 21.562 3.405 1.00 83.31 190 ILE A C 1
ATOM 1465 O O . ILE A 1 190 ? -2.563 20.529 3.989 1.00 83.31 190 ILE A O 1
ATOM 1469 N N . PRO A 1 191 ? -3.698 21.521 2.315 1.00 70.56 191 PRO A N 1
ATOM 1470 C CA . PRO A 1 191 ? -4.174 20.261 1.755 1.00 70.56 191 PRO A CA 1
ATOM 1471 C C . PRO A 1 191 ? -2.997 19.373 1.330 1.00 70.56 191 PRO A C 1
ATOM 1473 O O . PRO A 1 191 ? -2.235 19.726 0.430 1.00 70.56 191 PRO A O 1
ATOM 1476 N N . SER A 1 192 ? -2.848 18.209 1.966 1.00 62.56 192 SER A N 1
ATOM 1477 C CA . SER A 1 192 ? -1.880 17.184 1.574 1.00 62.56 192 SER A CA 1
ATOM 1478 C C . SER A 1 192 ? -2.606 15.977 0.983 1.00 62.56 192 SER A C 1
ATOM 1480 O O . SER A 1 192 ? -3.640 15.541 1.481 1.00 62.56 192 SER A O 1
ATOM 1482 N N . THR A 1 193 ? -2.061 15.421 -0.098 1.00 48.09 193 THR A N 1
ATOM 1483 C CA . THR A 1 193 ? -2.626 14.250 -0.796 1.00 48.09 193 THR A CA 1
ATOM 1484 C C . THR A 1 193 ? -2.371 12.929 -0.072 1.00 48.09 193 THR A C 1
ATOM 1486 O O . THR A 1 193 ? -2.922 11.903 -0.460 1.00 48.09 193 THR A O 1
ATOM 1489 N N . VAL A 1 194 ? -1.532 12.949 0.964 1.00 53.09 194 VAL A N 1
ATOM 1490 C CA . VAL A 1 194 ? -1.125 11.781 1.741 1.00 53.09 194 VAL A CA 1
ATOM 1491 C C . VAL A 1 194 ? -1.126 12.151 3.226 1.00 53.09 194 VAL A C 1
ATOM 1493 O O . VAL A 1 194 ? -0.600 13.212 3.586 1.00 53.09 194 VAL A O 1
ATOM 1496 N N . ARG A 1 195 ? -1.707 11.281 4.062 1.00 57.75 195 ARG A N 1
ATOM 1497 C CA . ARG A 1 195 ? -1.515 11.246 5.522 1.00 57.75 195 ARG A CA 1
ATOM 1498 C C . ARG A 1 195 ? -1.148 9.839 5.976 1.00 57.75 195 ARG A C 1
ATOM 1500 O O . ARG A 1 195 ? -1.538 8.870 5.334 1.00 57.75 195 ARG A O 1
ATOM 1507 N N . TYR A 1 196 ? -0.385 9.705 7.057 1.00 56.72 196 TYR A N 1
ATOM 1508 C CA . TYR A 1 196 ? 0.139 8.407 7.484 1.00 56.72 196 TYR A CA 1
ATOM 1509 C C . TYR A 1 196 ? -0.679 7.766 8.611 1.00 56.72 196 TYR A C 1
ATOM 1511 O O . TYR A 1 196 ? -0.876 8.368 9.663 1.00 56.72 196 TYR A O 1
ATOM 1519 N N . VAL A 1 197 ? -1.101 6.514 8.410 1.00 54.81 197 VAL A N 1
ATOM 1520 C CA . VAL A 1 197 ? -1.903 5.738 9.377 1.00 54.81 197 VAL A CA 1
ATOM 1521 C C . VAL A 1 197 ? -1.039 4.953 10.356 1.00 54.81 197 VAL A C 1
ATOM 1523 O O . VAL A 1 197 ? -1.415 4.820 11.512 1.00 54.81 197 VAL A O 1
ATOM 1526 N N . TYR A 1 198 ? 0.121 4.435 9.948 1.00 56.22 198 TYR A N 1
ATOM 1527 C CA . TYR A 1 198 ? 0.820 3.455 10.782 1.00 56.22 198 TYR A CA 1
ATOM 1528 C C . TYR A 1 198 ? 2.316 3.359 10.477 1.00 56.22 198 TYR A C 1
ATOM 1530 O O . TYR A 1 198 ? 2.714 3.329 9.306 1.00 56.22 198 TYR A O 1
ATOM 1538 N N . MET A 1 199 ? 3.141 3.291 11.527 1.00 57.47 199 MET A N 1
ATOM 1539 C CA . MET A 1 199 ? 4.588 3.075 11.435 1.00 57.47 199 MET A CA 1
ATOM 1540 C C . MET A 1 199 ? 5.001 1.800 12.173 1.00 57.47 199 MET A C 1
ATOM 1542 O O . MET A 1 199 ? 4.843 1.711 13.392 1.00 57.47 199 MET A O 1
ATOM 1546 N N . LEU A 1 200 ? 5.582 0.846 11.435 1.00 56.41 200 LEU A N 1
ATOM 1547 C CA . LEU A 1 200 ? 6.041 -0.440 11.967 1.00 56.41 200 LEU A CA 1
ATOM 1548 C C . LEU A 1 200 ? 7.508 -0.693 11.685 1.00 56.41 200 LEU A C 1
ATOM 1550 O O . LEU A 1 200 ? 7.955 -0.572 10.544 1.00 56.41 200 LEU A O 1
ATOM 1554 N N . HIS A 1 201 ? 8.228 -1.135 12.707 1.00 60.12 201 HIS A N 1
ATOM 1555 C CA . HIS A 1 201 ? 9.664 -1.362 12.652 1.00 60.12 201 HIS A CA 1
ATOM 1556 C C . HIS A 1 201 ? 10.048 -2.798 12.991 1.00 60.12 201 HIS A C 1
ATOM 1558 O O . HIS A 1 201 ? 9.479 -3.392 13.896 1.00 60.12 201 HIS A O 1
ATOM 1564 N N . ASN A 1 202 ? 11.058 -3.325 12.299 1.00 58.03 202 ASN A N 1
ATOM 1565 C CA . ASN A 1 202 ? 11.743 -4.548 12.699 1.00 58.03 202 ASN A CA 1
ATOM 1566 C C . ASN A 1 202 ? 13.134 -4.195 13.252 1.00 58.03 202 ASN A C 1
ATOM 1568 O O . ASN A 1 202 ? 13.971 -3.645 12.524 1.00 58.03 202 ASN A O 1
ATOM 1572 N N . GLN A 1 203 ? 13.378 -4.516 14.525 1.00 46.06 203 GLN A N 1
ATOM 1573 C CA . GLN A 1 203 ? 14.691 -4.372 15.146 1.00 46.06 203 GLN A CA 1
ATOM 1574 C C . GLN A 1 203 ? 15.634 -5.459 14.615 1.00 46.06 203 GLN A C 1
ATOM 1576 O O . GLN A 1 203 ? 15.593 -6.606 15.048 1.00 46.06 203 GLN A O 1
ATOM 1581 N N . LYS A 1 204 ? 16.550 -5.089 13.714 1.00 38.62 204 LYS A N 1
ATOM 1582 C CA . LYS A 1 204 ? 17.850 -5.772 13.650 1.00 38.62 204 LYS A CA 1
ATOM 1583 C C . LYS A 1 204 ? 18.800 -5.058 14.619 1.00 38.62 204 LYS A C 1
ATOM 1585 O O . LYS A 1 204 ? 18.777 -3.825 14.640 1.00 38.62 204 LYS A O 1
ATOM 1590 N N . PRO A 1 205 ? 19.611 -5.779 15.414 1.00 29.78 205 PRO A N 1
ATOM 1591 C CA . PRO A 1 205 ? 20.553 -5.144 16.327 1.00 29.78 205 PRO A CA 1
ATOM 1592 C C . PRO A 1 205 ? 21.510 -4.242 15.537 1.00 29.78 205 PRO A C 1
ATOM 1594 O O . PRO A 1 205 ? 22.135 -4.675 14.569 1.00 29.78 205 PRO A O 1
ATOM 1597 N N . LEU A 1 206 ? 21.582 -2.968 15.928 1.00 34.22 206 LEU A N 1
ATOM 1598 C CA . LEU A 1 206 ? 22.510 -1.990 15.367 1.00 34.22 206 LEU A CA 1
ATOM 1599 C C . LEU A 1 206 ? 23.928 -2.313 15.853 1.00 34.22 206 LEU A C 1
ATOM 1601 O O . LEU A 1 206 ? 24.256 -2.058 17.010 1.00 34.22 206 LEU A O 1
ATOM 1605 N N . THR A 1 207 ? 24.795 -2.819 14.977 1.00 28.59 207 THR A N 1
ATOM 1606 C CA . THR A 1 207 ? 26.243 -2.652 15.158 1.00 28.59 207 THR A CA 1
ATOM 1607 C C . THR A 1 207 ? 26.622 -1.239 14.709 1.00 28.59 207 THR A C 1
ATOM 1609 O O . THR A 1 207 ? 26.355 -0.849 13.575 1.00 28.59 207 THR A O 1
ATOM 1612 N N . ALA A 1 208 ? 27.165 -0.478 15.658 1.00 34.38 208 ALA A N 1
ATOM 1613 C CA . ALA A 1 208 ? 27.543 0.936 15.635 1.00 34.38 208 ALA A CA 1
ATOM 1614 C C . ALA A 1 208 ? 27.989 1.546 14.288 1.00 34.38 208 ALA A C 1
ATOM 1616 O O . ALA A 1 208 ? 28.858 0.987 13.629 1.00 34.38 208 ALA A O 1
ATOM 1617 N N . LEU A 1 209 ? 27.510 2.768 13.984 1.00 24.92 209 LEU A N 1
ATOM 1618 C CA . LEU A 1 209 ? 28.349 3.923 13.596 1.00 24.92 209 LEU A CA 1
ATOM 1619 C C . LEU A 1 209 ? 27.534 5.224 13.400 1.00 24.92 209 LEU A C 1
ATOM 1621 O O . LEU A 1 209 ? 26.607 5.271 12.596 1.00 24.92 209 LEU A O 1
ATOM 1625 N N . GLY A 1 210 ? 27.957 6.284 14.103 1.00 24.25 210 GLY A N 1
ATOM 1626 C CA . GLY A 1 210 ? 27.912 7.684 13.649 1.00 24.25 210 GLY A CA 1
ATOM 1627 C C . GLY A 1 210 ? 26.586 8.448 13.736 1.00 24.25 210 GLY A C 1
ATOM 1628 O O . GLY A 1 210 ? 25.800 8.458 12.794 1.00 24.25 210 GLY A O 1
ATOM 1629 N N . ILE A 1 211 ? 26.389 9.197 14.826 1.00 25.25 211 ILE A N 1
ATOM 1630 C CA . ILE A 1 211 ? 25.434 10.315 14.886 1.00 25.25 211 ILE A CA 1
ATOM 1631 C C . ILE A 1 211 ? 26.142 11.563 14.349 1.00 25.25 211 ILE A C 1
ATOM 1633 O O . ILE A 1 211 ? 27.132 11.987 14.938 1.00 25.25 211 ILE A O 1
ATOM 1637 N N . GLU A 1 212 ? 25.593 12.212 13.322 1.00 23.27 212 GLU A N 1
ATOM 1638 C CA . GLU A 1 212 ? 25.895 13.620 13.037 1.00 23.27 212 GLU A CA 1
ATOM 1639 C C . GLU A 1 212 ? 24.608 14.447 12.909 1.00 23.27 212 GLU A C 1
ATOM 1641 O O . GLU A 1 212 ? 23.650 14.082 12.223 1.00 23.27 212 GLU A O 1
ATOM 1646 N N . LYS A 1 213 ? 24.591 15.564 13.649 1.00 24.16 213 LYS A N 1
ATOM 1647 C CA . LYS A 1 213 ? 23.540 16.593 13.708 1.00 24.16 213 LYS A CA 1
ATOM 1648 C C . LYS A 1 213 ? 23.252 17.163 12.317 1.00 24.16 213 LYS A C 1
ATOM 1650 O O . LYS A 1 213 ? 24.187 17.566 11.636 1.00 24.16 213 LYS A O 1
ATOM 1655 N N . VAL A 1 214 ? 21.978 17.384 11.966 1.00 21.55 214 VAL A N 1
ATOM 1656 C CA . VAL A 1 214 ? 21.628 18.268 10.837 1.00 21.55 214 VAL A CA 1
ATOM 1657 C C . VAL A 1 214 ? 20.500 19.237 11.195 1.00 21.55 214 VAL A C 1
ATOM 1659 O O . VAL A 1 214 ? 19.489 18.885 11.799 1.00 21.55 214 VAL A O 1
ATOM 1662 N N . ARG A 1 215 ? 20.765 20.491 10.827 1.00 17.86 215 ARG A N 1
ATOM 1663 C CA . ARG A 1 215 ? 20.056 21.747 11.075 1.00 17.86 215 ARG A CA 1
ATOM 1664 C C . ARG A 1 215 ? 18.865 21.896 10.105 1.00 17.86 215 ARG A C 1
ATOM 1666 O O . ARG A 1 215 ? 18.977 21.534 8.938 1.00 17.86 215 ARG A O 1
ATOM 1673 N N . ILE A 1 216 ? 17.739 22.431 10.581 1.00 21.80 216 ILE A N 1
ATOM 1674 C CA . ILE A 1 216 ? 16.510 22.675 9.798 1.00 21.80 216 ILE A CA 1
ATOM 1675 C C . ILE A 1 216 ? 16.637 24.009 9.044 1.00 21.80 216 ILE A C 1
ATOM 1677 O O . ILE A 1 216 ? 16.934 25.028 9.666 1.00 21.80 216 ILE A O 1
ATOM 1681 N N . LEU A 1 217 ? 16.367 24.022 7.733 1.00 17.19 217 LEU A N 1
ATOM 1682 C CA . LEU A 1 217 ? 16.144 25.244 6.946 1.00 17.19 217 LEU A CA 1
ATOM 1683 C C . LEU A 1 217 ? 14.842 25.156 6.129 1.00 17.19 217 LEU A C 1
ATOM 1685 O O . LEU A 1 217 ? 14.412 24.081 5.716 1.00 17.19 217 LEU A O 1
ATOM 1689 N N . LYS A 1 218 ? 14.212 26.329 5.995 1.00 19.28 218 LYS A N 1
ATOM 1690 C CA . LYS A 1 218 ? 12.829 26.633 5.590 1.00 19.28 218 LYS A CA 1
ATOM 1691 C C . LYS A 1 218 ? 12.580 26.557 4.069 1.00 19.28 218 LYS A C 1
ATOM 1693 O O . LYS A 1 218 ? 13.357 27.124 3.313 1.00 19.28 218 LYS A O 1
ATOM 1698 N N . THR A 1 219 ? 11.389 26.044 3.704 1.00 18.38 219 THR A N 1
ATOM 1699 C CA . THR A 1 219 ? 10.577 26.302 2.474 1.00 18.38 219 THR A CA 1
ATOM 1700 C C . THR A 1 219 ? 11.188 25.960 1.099 1.00 18.38 219 THR A C 1
ATOM 1702 O O . THR A 1 219 ? 12.394 25.802 0.984 1.00 18.38 219 THR A O 1
ATOM 1705 N N . PRO A 1 220 ? 10.402 25.982 0.005 1.00 24.11 220 PRO A N 1
ATOM 1706 C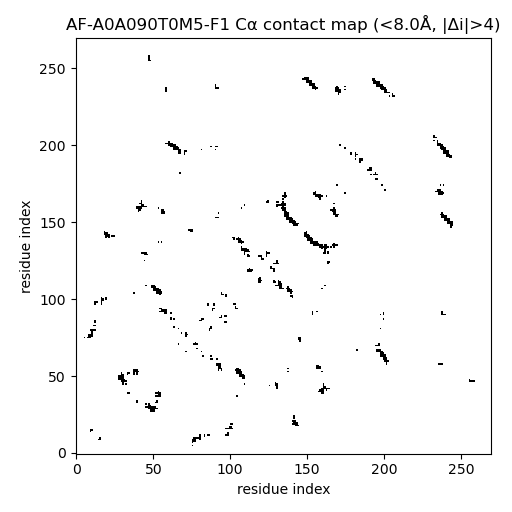 CA . PRO A 1 220 ? 9.331 25.081 -0.439 1.00 24.11 220 PRO A CA 1
ATOM 1707 C C . PRO A 1 220 ? 9.902 24.075 -1.471 1.00 24.11 220 PRO A C 1
ATOM 1709 O O . PRO A 1 220 ? 10.325 24.464 -2.555 1.00 24.11 220 PRO A O 1
ATOM 1712 N N . ILE A 1 221 ? 10.024 22.786 -1.140 1.00 23.41 221 ILE A N 1
ATOM 1713 C CA . ILE A 1 221 ? 11.069 21.959 -1.779 1.00 23.41 221 ILE A CA 1
ATOM 1714 C C . ILE A 1 221 ? 10.507 20.879 -2.711 1.00 23.41 221 ILE A C 1
ATOM 1716 O O . ILE A 1 221 ? 10.139 19.778 -2.307 1.00 23.41 221 ILE A O 1
ATOM 1720 N N . LEU A 1 222 ? 10.525 21.244 -3.993 1.00 19.30 222 LEU A N 1
ATOM 1721 C CA . LEU A 1 222 ? 10.946 20.440 -5.140 1.00 19.30 222 LEU A CA 1
ATOM 1722 C C . LEU A 1 222 ? 12.025 19.401 -4.768 1.00 19.30 222 LEU A C 1
ATOM 1724 O O . LEU A 1 222 ? 13.087 19.752 -4.258 1.00 19.30 222 LEU A O 1
ATOM 1728 N N . TRP A 1 223 ? 11.788 18.118 -5.039 1.00 25.31 223 TRP A N 1
ATOM 1729 C CA . TRP A 1 223 ? 12.725 17.051 -4.676 1.00 25.31 223 TRP A CA 1
ATOM 1730 C C . TRP A 1 223 ? 14.010 17.084 -5.524 1.00 25.31 223 TRP A C 1
ATOM 1732 O O . TRP A 1 223 ? 14.046 16.527 -6.616 1.00 25.31 223 TRP A O 1
ATOM 1742 N N . PHE A 1 224 ? 15.101 17.634 -4.983 1.00 17.55 224 PHE A N 1
ATOM 1743 C CA . PHE A 1 224 ? 16.460 17.251 -5.384 1.00 17.55 224 PHE A CA 1
ATOM 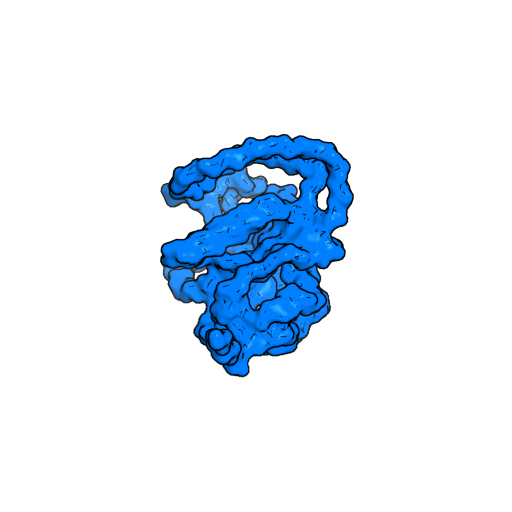1744 C C . PHE A 1 224 ? 16.906 16.029 -4.571 1.00 17.55 224 PHE A C 1
ATOM 1746 O O . PHE A 1 224 ? 16.828 16.018 -3.340 1.00 17.55 224 PHE A O 1
ATOM 1753 N N . ARG A 1 225 ? 17.388 14.983 -5.253 1.00 26.20 225 ARG A N 1
ATOM 1754 C CA . ARG A 1 225 ? 17.954 13.781 -4.626 1.00 26.20 225 ARG A CA 1
ATOM 1755 C C . ARG A 1 225 ? 19.445 13.693 -4.935 1.00 26.20 225 ARG A C 1
ATOM 1757 O O . ARG A 1 225 ? 19.821 13.513 -6.084 1.00 26.20 225 ARG A O 1
ATOM 1764 N N . ILE A 1 226 ? 20.277 13.740 -3.896 1.00 20.17 226 ILE A N 1
ATOM 1765 C CA . ILE A 1 226 ? 21.661 13.251 -3.956 1.00 20.17 226 ILE A CA 1
ATOM 1766 C C . ILE A 1 226 ? 21.597 11.713 -3.871 1.00 20.17 226 ILE A C 1
ATOM 1768 O O . ILE A 1 226 ? 20.905 11.195 -2.982 1.00 20.17 226 ILE A O 1
ATOM 1772 N N . PRO A 1 227 ? 22.253 10.953 -4.767 1.00 22.83 227 PRO A N 1
ATOM 1773 C CA . PRO A 1 227 ? 22.338 9.504 -4.641 1.00 22.83 227 PRO A CA 1
ATOM 1774 C C . PRO A 1 227 ? 23.145 9.154 -3.385 1.00 22.83 227 PRO A C 1
ATOM 1776 O O . PRO A 1 227 ? 24.331 9.445 -3.285 1.00 22.83 227 PRO A O 1
ATOM 1779 N N . GLN A 1 228 ? 22.477 8.561 -2.397 1.00 27.72 228 GLN A N 1
ATOM 1780 C CA . GLN A 1 228 ? 23.117 7.969 -1.224 1.00 27.72 228 GLN A CA 1
ATOM 1781 C C . GLN A 1 228 ? 23.255 6.462 -1.474 1.00 27.72 228 GLN A C 1
ATOM 1783 O O . GLN A 1 228 ? 22.243 5.838 -1.818 1.00 27.72 228 GLN A O 1
ATOM 1788 N N . PRO A 1 229 ? 24.443 5.861 -1.300 1.00 25.36 229 PRO A N 1
ATOM 1789 C CA . PRO A 1 229 ? 24.574 4.411 -1.312 1.00 25.36 229 PRO A CA 1
ATOM 1790 C C . PRO A 1 229 ? 23.765 3.799 -0.155 1.00 25.36 229 PRO A C 1
ATOM 1792 O O . PRO A 1 229 ? 23.691 4.351 0.946 1.00 25.36 229 PRO A O 1
ATOM 1795 N N . LEU A 1 230 ? 23.117 2.661 -0.416 1.00 34.38 230 LEU A N 1
ATOM 1796 C CA . LEU A 1 230 ? 22.497 1.831 0.617 1.00 34.38 230 LEU A CA 1
ATOM 1797 C C . LEU A 1 230 ? 23.610 1.278 1.515 1.00 34.38 230 LEU A C 1
ATOM 1799 O O . LEU A 1 230 ? 24.316 0.352 1.130 1.00 34.38 230 LEU A O 1
ATOM 1803 N N . LEU A 1 231 ? 23.782 1.863 2.701 1.00 31.00 231 LEU A N 1
ATOM 1804 C CA . LEU A 1 231 ? 24.644 1.292 3.733 1.00 31.00 231 LEU A CA 1
ATOM 1805 C C . LEU A 1 231 ? 23.997 0.003 4.276 1.00 31.00 231 LEU A C 1
ATOM 1807 O O . LEU A 1 231 ? 22.813 0.035 4.641 1.00 31.00 231 LEU A O 1
ATOM 1811 N N . PRO A 1 232 ? 24.732 -1.120 4.358 1.00 30.81 232 PRO A N 1
ATOM 1812 C CA . PRO A 1 232 ? 24.248 -2.318 5.034 1.00 30.81 232 PRO A CA 1
ATOM 1813 C C . PRO A 1 232 ? 24.008 -2.022 6.525 1.00 30.81 232 PRO A C 1
ATOM 1815 O O . PRO A 1 232 ? 24.805 -1.340 7.161 1.00 30.81 232 PRO A O 1
ATOM 1818 N N . GLY A 1 233 ? 22.895 -2.518 7.081 1.00 39.38 233 GLY A N 1
ATOM 1819 C CA . GLY A 1 233 ? 22.569 -2.394 8.514 1.00 39.38 233 GLY A CA 1
ATOM 1820 C C . GLY A 1 233 ? 21.483 -1.374 8.884 1.00 39.38 233 GLY A C 1
ATOM 1821 O O . GLY A 1 233 ? 21.161 -1.234 10.061 1.00 39.38 233 GLY A O 1
ATOM 1822 N N . LEU A 1 234 ? 20.870 -0.681 7.918 1.00 42.56 234 LEU A N 1
ATOM 1823 C CA . LEU A 1 234 ? 19.742 0.212 8.208 1.00 42.56 234 LEU A CA 1
ATOM 1824 C C . LEU A 1 234 ? 18.442 -0.573 8.469 1.00 42.56 234 LEU A C 1
ATOM 1826 O O . LEU A 1 234 ? 18.131 -1.511 7.730 1.00 42.56 234 LEU A O 1
ATOM 1830 N N . PRO A 1 235 ? 17.647 -0.182 9.480 1.00 47.12 235 PRO A N 1
ATOM 1831 C CA . PRO A 1 235 ? 16.413 -0.878 9.806 1.00 47.12 235 PRO A CA 1
ATOM 1832 C C . PRO A 1 235 ? 15.320 -0.676 8.750 1.00 47.12 235 PRO A C 1
ATOM 1834 O O . PRO A 1 235 ? 15.079 0.445 8.283 1.00 47.12 235 PRO A O 1
ATOM 1837 N N . LEU A 1 236 ? 14.638 -1.775 8.419 1.00 41.81 236 LEU A N 1
ATOM 1838 C CA . LEU A 1 236 ? 13.508 -1.815 7.489 1.00 41.81 236 LEU A CA 1
ATOM 1839 C C . LEU A 1 236 ? 12.217 -1.342 8.169 1.00 41.81 236 LEU A C 1
ATOM 1841 O O . LEU A 1 236 ? 12.036 -1.516 9.379 1.00 41.81 236 LEU A O 1
ATOM 1845 N N . LEU A 1 237 ? 11.330 -0.743 7.375 1.00 49.09 237 LEU A N 1
ATOM 1846 C CA . LEU A 1 237 ? 10.080 -0.160 7.840 1.00 49.09 237 LEU A CA 1
ATOM 1847 C C . LEU A 1 237 ? 8.950 -0.289 6.816 1.00 49.09 237 LEU A C 1
ATOM 1849 O O . LEU A 1 237 ? 9.186 -0.178 5.610 1.00 49.09 237 LEU A O 1
ATOM 1853 N N . PHE A 1 238 ? 7.728 -0.373 7.338 1.00 46.31 238 PHE A N 1
ATOM 1854 C CA . PHE A 1 238 ? 6.506 -0.010 6.633 1.00 46.31 238 PHE A CA 1
ATOM 1855 C C . PHE A 1 238 ? 5.944 1.324 7.133 1.00 46.31 238 PHE A C 1
ATOM 1857 O O . PHE A 1 238 ? 5.890 1.580 8.337 1.00 46.31 238 PHE A O 1
ATOM 1864 N N . CYS A 1 239 ? 5.531 2.176 6.195 1.00 48.88 239 CYS A N 1
ATOM 1865 C CA . CYS A 1 239 ? 4.813 3.415 6.474 1.00 48.88 239 CYS A CA 1
ATOM 1866 C C . CYS A 1 239 ? 3.531 3.436 5.647 1.00 48.88 239 CYS A C 1
ATOM 1868 O O . CYS A 1 239 ? 3.593 3.349 4.423 1.00 48.88 239 CYS A O 1
ATOM 1870 N N . VAL A 1 240 ? 2.377 3.540 6.292 1.00 52.38 240 VAL A N 1
ATOM 1871 C CA . VAL A 1 240 ? 1.087 3.446 5.596 1.00 52.38 240 VAL A CA 1
ATOM 1872 C C . VAL A 1 240 ? 0.623 4.821 5.161 1.00 52.38 240 VAL A C 1
ATOM 1874 O O . VAL A 1 240 ? 0.183 5.600 5.994 1.00 52.38 240 VAL A O 1
ATOM 1877 N N . SER A 1 241 ? 0.722 5.119 3.876 1.00 54.03 241 SER A N 1
ATOM 1878 C CA . SER A 1 241 ? 0.230 6.344 3.253 1.00 54.03 241 SER A CA 1
ATOM 1879 C C . SER A 1 241 ? -1.242 6.179 2.883 1.00 54.03 241 SER A C 1
ATOM 1881 O O . SER A 1 241 ? -1.566 5.335 2.058 1.00 54.03 241 SER A O 1
ATOM 1883 N N . VAL A 1 242 ? -2.125 7.017 3.404 1.00 48.53 242 VAL A N 1
ATOM 1884 C CA . VAL A 1 242 ? -3.544 7.053 3.043 1.00 48.53 242 VAL A CA 1
ATOM 1885 C C . VAL A 1 242 ? -3.813 8.231 2.122 1.00 48.53 242 VAL A C 1
ATOM 1887 O O . VAL A 1 242 ? -3.421 9.363 2.416 1.00 48.53 242 VAL A O 1
ATOM 1890 N N . ARG A 1 243 ? -4.463 7.947 0.992 1.00 52.88 243 ARG A N 1
ATOM 1891 C CA . ARG A 1 243 ? -4.865 8.926 -0.015 1.00 52.88 243 ARG A CA 1
ATOM 1892 C C . ARG A 1 243 ? -6.378 9.067 -0.023 1.00 52.88 243 ARG A C 1
ATOM 1894 O O . ARG A 1 243 ? -7.108 8.080 -0.126 1.00 52.88 243 ARG A O 1
ATOM 1901 N N . LEU A 1 244 ? -6.840 10.312 0.030 1.00 40.31 244 LEU A N 1
ATOM 1902 C CA . LEU A 1 244 ? -8.223 10.639 -0.284 1.00 40.31 244 LEU A CA 1
ATOM 1903 C C . LEU A 1 244 ? -8.382 10.581 -1.807 1.00 40.31 244 LEU A C 1
ATOM 1905 O O . LEU A 1 244 ? -7.724 11.328 -2.535 1.00 40.31 244 LEU A O 1
ATOM 1909 N N . SER A 1 245 ? -9.228 9.675 -2.293 1.00 41.38 245 SER A N 1
ATOM 1910 C CA . SER A 1 245 ? -9.452 9.525 -3.731 1.00 41.38 245 SER A CA 1
ATOM 1911 C C . SER A 1 245 ? -10.376 10.641 -4.224 1.00 41.38 245 SER A C 1
ATOM 1913 O O . SER A 1 245 ? -11.592 10.555 -4.074 1.00 41.38 245 SER A O 1
ATOM 1915 N N . TYR A 1 246 ? -9.817 11.704 -4.810 1.00 29.61 246 TYR A N 1
ATOM 1916 C CA . TYR A 1 246 ? -10.607 12.669 -5.579 1.00 29.61 246 TYR A CA 1
ATOM 1917 C C . TYR A 1 246 ? -10.850 12.117 -6.988 1.00 29.61 246 TYR A C 1
ATOM 1919 O O . TYR A 1 246 ? -9.909 11.892 -7.745 1.00 29.61 246 TYR A O 1
ATOM 1927 N N . LEU A 1 247 ? -12.125 11.963 -7.350 1.00 28.84 247 LEU A N 1
ATOM 1928 C CA . LEU A 1 247 ? -12.647 11.445 -8.626 1.00 28.84 247 LEU A CA 1
ATOM 1929 C C . LEU A 1 247 ? -12.289 12.278 -9.885 1.00 28.84 247 LEU A C 1
ATOM 1931 O O . LEU A 1 247 ? -12.942 12.163 -10.912 1.00 28.84 247 LEU A O 1
ATOM 1935 N N . HIS A 1 248 ? -11.268 13.137 -9.851 1.00 23.33 248 HIS A N 1
ATOM 1936 C CA . HIS A 1 248 ? -10.937 14.024 -10.977 1.00 23.33 248 HIS A CA 1
ATOM 1937 C C . HIS A 1 248 ? -9.980 13.408 -12.016 1.00 23.33 248 HIS A C 1
ATOM 1939 O O . HIS A 1 248 ? -9.622 14.074 -12.988 1.00 23.33 248 HIS A O 1
ATOM 1945 N N . ALA A 1 249 ? -9.577 12.142 -11.859 1.00 28.34 249 ALA A N 1
ATOM 1946 C CA . ALA A 1 249 ? -8.662 11.465 -12.784 1.00 28.34 249 ALA A CA 1
ATOM 1947 C C . ALA A 1 249 ? -9.336 10.878 -14.046 1.00 28.34 249 ALA A C 1
ATOM 1949 O O . ALA A 1 249 ? -8.641 10.325 -14.894 1.00 28.34 249 ALA A O 1
ATOM 1950 N N . GLU A 1 250 ? -10.653 11.036 -14.232 1.00 26.47 250 GLU A N 1
ATOM 1951 C CA . GLU A 1 250 ? -11.359 10.540 -15.430 1.00 26.47 250 GLU A CA 1
ATOM 1952 C C . GLU A 1 250 ? -10.924 11.228 -16.740 1.00 26.47 250 GLU A C 1
ATOM 1954 O O . GLU A 1 250 ? -11.171 10.710 -17.824 1.00 26.47 250 GLU A O 1
ATOM 1959 N N . ARG A 1 251 ? -10.239 12.381 -16.683 1.00 24.56 251 ARG A N 1
ATOM 1960 C CA . ARG A 1 251 ? -9.881 13.165 -17.884 1.00 24.56 251 ARG A CA 1
ATOM 1961 C C . ARG A 1 251 ? -8.462 12.960 -18.424 1.00 24.56 251 ARG A C 1
ATOM 1963 O O . ARG A 1 251 ? -8.125 13.583 -19.427 1.00 24.56 251 ARG A O 1
ATOM 1970 N N . ALA A 1 252 ? -7.630 12.120 -17.803 1.00 25.83 252 ALA A N 1
ATOM 1971 C CA . ALA A 1 252 ? -6.210 12.001 -18.171 1.00 25.83 252 ALA A CA 1
ATOM 1972 C C . ALA A 1 252 ? -5.744 10.591 -18.574 1.00 25.83 252 ALA A C 1
ATOM 1974 O O . ALA A 1 252 ? -4.558 10.400 -18.841 1.00 25.83 252 ALA A O 1
ATOM 1975 N N . VAL A 1 253 ? -6.642 9.608 -18.672 1.00 31.48 253 VAL A N 1
ATOM 1976 C CA . VAL A 1 253 ? -6.286 8.290 -19.214 1.00 31.48 253 VAL A CA 1
ATOM 1977 C C . VAL A 1 253 ? -6.466 8.340 -20.730 1.00 31.48 253 VAL A C 1
ATOM 1979 O O . VAL A 1 253 ? -7.569 8.176 -21.246 1.00 31.48 253 VAL A O 1
ATOM 1982 N N . LYS A 1 254 ? -5.381 8.601 -21.474 1.00 24.86 254 LYS A N 1
ATOM 1983 C CA . LYS A 1 254 ? -5.367 8.270 -22.908 1.00 24.86 254 LYS A CA 1
ATOM 1984 C C . LYS A 1 254 ? -5.664 6.770 -23.032 1.00 24.86 254 LYS A C 1
ATOM 1986 O O . LYS A 1 254 ? -5.076 6.002 -22.269 1.00 24.86 254 LYS A O 1
ATOM 1991 N N . PRO A 1 255 ? -6.531 6.336 -23.963 1.00 27.44 255 PRO A N 1
ATOM 1992 C CA . PRO A 1 255 ? -6.785 4.919 -24.170 1.00 27.44 255 PRO A CA 1
ATOM 1993 C C . PRO A 1 255 ? -5.458 4.220 -24.476 1.00 27.44 255 PRO A C 1
ATOM 1995 O O . PRO A 1 255 ? -4.817 4.492 -25.491 1.00 27.44 255 PRO A O 1
ATOM 1998 N N . ILE A 1 256 ? -5.026 3.349 -23.565 1.00 39.38 256 ILE A N 1
ATOM 1999 C CA . ILE A 1 256 ? -3.926 2.424 -23.821 1.00 39.38 256 ILE A CA 1
ATOM 2000 C C . ILE A 1 256 ? -4.458 1.454 -24.886 1.00 39.38 256 ILE A C 1
ATOM 2002 O O . ILE A 1 256 ? -5.519 0.862 -24.666 1.00 39.38 256 ILE A O 1
ATOM 2006 N N . PRO A 1 257 ? -3.803 1.301 -26.052 1.00 30.36 257 PRO A N 1
ATOM 2007 C CA . PRO A 1 257 ? -4.272 0.372 -27.068 1.00 30.36 257 PRO A CA 1
ATOM 2008 C C . PRO A 1 257 ? -4.306 -1.040 -26.476 1.00 30.36 257 PRO A C 1
ATOM 2010 O O . PRO A 1 257 ? -3.279 -1.591 -26.079 1.00 30.36 257 PRO A O 1
ATOM 2013 N N . LEU A 1 258 ? -5.510 -1.609 -26.395 1.00 33.84 258 LEU A N 1
ATOM 2014 C CA . LEU A 1 258 ? -5.746 -2.969 -25.927 1.00 33.84 258 LEU A CA 1
ATOM 2015 C C . LEU A 1 258 ? -4.966 -3.932 -26.824 1.00 33.84 258 LEU A C 1
ATOM 2017 O O . LEU A 1 258 ? -5.307 -4.138 -27.990 1.00 33.84 258 LEU A O 1
ATOM 2021 N N . ARG A 1 259 ? -3.914 -4.547 -26.282 1.00 38.00 259 ARG A N 1
ATOM 2022 C CA . ARG A 1 259 ? -3.254 -5.671 -26.940 1.00 38.00 259 ARG A CA 1
ATOM 2023 C C . ARG A 1 259 ? -4.170 -6.883 -26.778 1.00 38.00 259 ARG A C 1
ATOM 2025 O O . ARG A 1 259 ? -4.150 -7.563 -25.758 1.00 38.00 259 ARG A O 1
ATOM 2032 N N . CYS A 1 260 ? -5.032 -7.114 -27.763 1.00 27.73 260 CYS A N 1
ATOM 2033 C CA . CYS A 1 260 ? -5.872 -8.303 -27.812 1.00 27.73 260 CYS A CA 1
ATOM 2034 C C . CYS A 1 260 ? -4.946 -9.531 -27.897 1.00 27.73 260 CYS A C 1
ATOM 2036 O O . CYS A 1 260 ? -4.193 -9.664 -28.865 1.00 27.73 260 CYS A O 1
ATOM 2038 N N . LYS A 1 261 ? -4.949 -10.413 -26.887 1.00 36.03 261 LYS A N 1
ATOM 2039 C CA . LYS A 1 261 ? -4.343 -11.746 -27.018 1.00 36.03 261 LYS A CA 1
ATOM 2040 C C . LYS A 1 261 ? -5.131 -12.460 -28.118 1.00 36.03 261 LYS A C 1
ATOM 2042 O O . LYS A 1 261 ? -6.236 -12.934 -27.872 1.00 36.03 261 LYS A O 1
ATOM 2047 N N . SER A 1 262 ? -4.597 -12.503 -29.339 1.00 31.94 262 SER A N 1
ATOM 2048 C CA . SER A 1 262 ? -5.159 -13.349 -30.387 1.00 31.94 262 SER A CA 1
ATOM 2049 C C . SER A 1 262 ? -5.103 -14.789 -29.885 1.00 31.94 262 SER A C 1
ATOM 2051 O O . SER A 1 262 ? -4.021 -15.361 -29.743 1.00 31.94 262 SER A O 1
ATOM 2053 N N . LEU A 1 263 ? -6.264 -15.364 -29.586 1.00 33.16 263 LEU A N 1
ATOM 2054 C CA . LEU A 1 263 ? -6.430 -16.797 -29.390 1.00 33.16 263 LEU A CA 1
ATOM 2055 C C . LEU A 1 263 ? -6.148 -17.492 -30.727 1.00 33.16 263 LEU A C 1
ATOM 2057 O O . LEU A 1 263 ? -7.054 -17.771 -31.502 1.00 33.16 263 LEU A O 1
ATOM 2061 N N . SER A 1 264 ? -4.881 -17.762 -31.029 1.00 36.34 264 SER A N 1
ATOM 2062 C CA . SER A 1 264 ? -4.500 -18.652 -32.124 1.00 36.34 264 SER A CA 1
ATOM 2063 C C . SER A 1 264 ? -4.449 -20.091 -31.615 1.00 36.34 264 SER A C 1
ATOM 2065 O O . SER A 1 264 ? -3.385 -20.684 -31.461 1.00 36.34 264 SER A O 1
ATOM 2067 N N . LYS A 1 265 ? -5.620 -20.682 -31.359 1.00 34.47 265 LYS A N 1
ATOM 2068 C CA . LYS A 1 265 ? -5.772 -22.141 -31.361 1.00 34.47 265 LYS A CA 1
ATOM 2069 C C . LYS A 1 265 ? -7.093 -22.536 -32.019 1.00 34.47 265 LYS A C 1
ATOM 2071 O O . LYS A 1 265 ? -8.145 -22.065 -31.611 1.00 34.47 265 LYS A O 1
ATOM 2076 N N . LEU A 1 266 ? -6.957 -23.477 -32.960 1.00 37.28 266 LEU A N 1
ATOM 2077 C CA . LEU A 1 266 ? -7.968 -24.327 -33.607 1.00 37.28 266 LEU A CA 1
ATOM 2078 C C . LEU A 1 266 ? -8.596 -23.807 -34.912 1.00 37.28 266 LEU A C 1
ATOM 2080 O O . LEU A 1 266 ? -9.722 -23.334 -34.948 1.00 37.28 266 LEU A O 1
ATOM 2084 N N . SER A 1 267 ? -7.894 -24.045 -36.023 1.00 31.83 267 SER A N 1
ATOM 2085 C CA . SER A 1 267 ? -8.482 -24.750 -37.176 1.00 31.83 267 SER A CA 1
ATOM 2086 C C . SER A 1 267 ? -7.373 -25.262 -38.103 1.00 31.83 267 SER A C 1
ATOM 2088 O O . SER A 1 267 ? -6.936 -24.586 -39.022 1.00 31.83 267 SER A O 1
ATOM 2090 N N . ASN A 1 268 ? -6.906 -26.487 -37.858 1.00 31.72 268 ASN A N 1
ATOM 2091 C CA . ASN A 1 268 ? -6.385 -27.316 -38.941 1.00 31.72 268 ASN A CA 1
ATOM 2092 C C . ASN A 1 268 ? -7.392 -28.450 -39.112 1.00 31.72 268 ASN A C 1
ATOM 2094 O O . ASN A 1 268 ? -7.499 -29.330 -38.262 1.00 31.72 268 ASN A O 1
ATOM 2098 N N . THR A 1 269 ? -8.192 -28.351 -40.168 1.00 41.88 269 THR A N 1
ATOM 2099 C CA . THR A 1 269 ? -9.025 -29.433 -40.685 1.00 41.88 269 THR A CA 1
ATOM 2100 C C . THR A 1 269 ? -8.258 -30.109 -41.813 1.00 41.88 269 THR A C 1
ATOM 2102 O O . THR A 1 269 ? -7.962 -29.463 -42.818 1.00 41.88 269 THR A O 1
ATOM 2105 N N . ARG A 1 270 ? -7.935 -31.391 -41.632 1.00 39.19 270 ARG A N 1
ATOM 2106 C CA . ARG A 1 270 ? -8.099 -32.507 -42.580 1.00 39.19 270 ARG A CA 1
ATOM 2107 C C . ARG A 1 270 ? -7.499 -33.771 -41.985 1.00 39.19 270 ARG A C 1
ATOM 2109 O O . ARG A 1 270 ? -6.373 -33.680 -41.453 1.00 39.19 270 ARG A O 1
#

Nearest PDB structures (foldseek):
  6eac-assembly1_A  TM=8.821E-01  e=2.459E-12  Pseudomonas syringae
  6iny-assembly1_A  TM=8.521E-01  e=3.289E-11  Escherichia coli
  8jys-assembly1_D  TM=1.458E-01  e=9.179E+00  Severe acute respiratory syndrome coronavirus 2

Sequence (270 aa):
MSEPKPRNSITNMDEFANTASYSLLETLNVDLDATDSGEDYWPRQVFSGHYVPVKPTPIGNPTYISHSASLFDELGIDFTLAQNKHFAAMFSGDMSGVPAPIKPFGWATGYALSIYGTEYNEQCPFKTGNGYGDGRALSVFEGVLNGKRWEMQLKGGGKTPYCRGADGRAVLRSSVREFLAQEFMHALGIPSTVRYVYMLHNQKPLTALGIEKVRILKTPILWFRIPQPLLPGLPLLFCVSVRLSYLHAERAVKPIPLRCKSLSKLSNTR

pLDDT: mean 71.77, std 25.57, range [17.19, 96.69]

Organism: NCBI:txid990268